Protein 8OSZ (pdb70)

Solvent-accessible surface area: 11913 Å² total

Structure (mmCIF, N/CA/C/O backbone):
data_8OSZ
#
_entry.id   8OSZ
#
_cell.length_a   74.328
_cell.length_b   95.374
_cell.length_c   86.479
_cell.angle_alpha   90.000
_cell.angle_beta   90.000
_cell.angle_gamma   90.000
#
_symmetry.space_group_name_H-M   'C 2 2 21'
#
loop_
_entity.id
_entity.type
_entity.pdbx_description
1 polymer GdmF
2 non-polymer 3-aminophenol
3 non-polymer DI(HYDROXYETHYL)ETHER
4 non-polymer 'ACETATE ION'
5 water water
#
loop_
_atom_site.group_PDB
_atom_site.id
_atom_site.type_symbol
_atom_site.label_atom_id
_atom_site.label_alt_id
_atom_site.label_comp_id
_atom_site.label_asym_id
_atom_site.label_entity_id
_atom_site.label_seq_id
_atom_site.pdbx_PDB_ins_code
_atom_site.Cartn_x
_atom_site.Cartn_y
_atom_site.Cartn_z
_atom_site.occupancy
_atom_site.B_iso_or_equiv
_atom_site.auth_seq_id
_atom_site.auth_comp_id
_atom_site.auth_asym_id
_atom_site.auth_atom_id
_atom_site.pdbx_PDB_model_num
ATOM 1 N N . HIS A 1 6 ? 2.16000 15.68500 38.32500 1.000 44.57000 0 HIS A N 1
ATOM 2 C CA . HIS A 1 6 ? 2.80800 16.52200 39.34300 1.000 53.74000 0 HIS A CA 1
ATOM 3 C C . HIS A 1 6 ? 2.38700 18.00500 39.28400 1.000 55.75000 0 HIS A C 1
ATOM 4 O O . HIS A 1 6 ? 2.63600 18.77300 40.21500 1.000 52.27000 0 HIS A O 1
ATOM 6 N N . MET A 1 7 ? 1.74200 18.40400 38.19000 1.000 44.55000 1 MET A N 1
ATOM 7 C CA . MET A 1 7 ? 1.33800 19.79000 38.01900 1.000 37.11000 1 MET A CA 1
ATOM 8 C C . MET A 1 7 ? -0.09300 20.07000 38.47700 1.000 29.19000 1 MET A C 1
ATOM 9 O O . MET A 1 7 ? -0.45900 21.23000 38.62400 1.000 30.91000 1 MET A O 1
ATOM 23 N N . PHE A 1 8 ? -0.87700 19.04100 38.70700 1.000 30.17000 2 PHE A N 1
ATOM 24 C CA . PHE A 1 8 ? -2.16800 19.22800 39.34600 1.000 26.34000 2 PHE A CA 1
ATOM 25 C C . PHE A 1 8 ? -1.99300 19.96900 40.65800 1.000 23.10000 2 PHE A C 1
ATOM 26 O O . PHE A 1 8 ? -1.23100 19.55600 41.55100 1.000 24.95000 2 PHE A O 1
ATOM 43 N N . ASP A 1 9 ? -2.79900 20.99700 40.84400 1.000 21.46000 3 ASP A N 1
ATOM 44 C CA . ASP A 1 9 ? -2.70100 21.88200 41.97500 1.000 19.22000 3 ASP A CA 1
ATOM 45 C C . ASP A 1 9 ? -4.08700 22.31800 42.38100 1.000 17.56000 3 ASP A C 1
ATOM 46 O O . ASP A 1 9 ? -4.81000 22.91500 41.54800 1.000 19.80000 3 ASP A O 1
ATOM 55 N N . VAL A 1 10 ? -4.47400 21.98300 43.58600 1.000 18.09000 4 VAL A N 1
ATOM 56 C CA . VAL A 1 10 ? -5.78900 22.27400 44.10500 1.000 18.78000 4 VAL A CA 1
ATOM 57 C C . VAL A 1 10 ? -6.06000 23.75000 44.10900 1.000 18.72000 4 VAL A C 1
ATOM 58 O O . VAL A 1 10 ? -7.15200 24.21400 43.73200 1.000 18.07000 4 VAL A O 1
ATOM 71 N N . ALA A 1 11 ? -5.09100 24.53500 44.61200 1.000 18.56000 5 ALA A N 1
ATOM 72 C CA . ALA A 1 11 ? -5.35000 25.94300 44.76700 1.000 17.70000 5 ALA A CA 1
ATOM 73 C C . ALA A 1 11 ? -5.53900 26.60300 43.40800 1.000 16.64000 5 ALA A C 1
ATOM 74 O O . ALA A 1 11 ? -6.40500 27.48300 43.29100 1.000 18.61000 5 ALA A O 1
ATOM 81 N N . LYS A 1 12 ? -4.75200 26.22400 42.43800 1.000 18.17000 6 LYS A N 1
ATOM 82 C CA . LYS A 1 12 ? -4.88400 26.78000 41.11400 1.000 18.72000 6 LYS A CA 1
ATOM 83 C C . LYS A 1 12 ? -6.27400 26.41800 40.52500 1.000 18.08000 6 LYS A C 1
ATOM 84 O O . LYS A 1 12 ? -6.90300 27.23900 39.90400 1.000 18.26000 6 LYS A O 1
ATOM 103 N N . TYR A 1 13 ? -6.72200 25.19000 40.76600 1.000 17.17000 7 TYR A N 1
ATOM 104 C CA . TYR A 1 13 ? -8.03800 24.73500 40.27800 1.000 15.73000 7 TYR A CA 1
ATOM 105 C C . TYR A 1 13 ? -9.14000 25.48900 40.94100 1.000 15.15000 7 TYR A C 1
ATOM 106 O O . TYR A 1 13 ? -10.06500 25.99300 40.27500 1.000 16.00000 7 TYR A O 1
ATOM 124 N N . LEU A 1 14 ? -9.05800 25.64600 42.25500 1.000 15.74000 8 LEU A N 1
ATOM 125 C CA . LEU A 1 14 ? -10.08200 26.37800 42.96500 1.000 15.38000 8 LEU A CA 1
ATOM 126 C C . LEU A 1 14 ? -10.17900 27.82200 42.46300 1.000 16.64000 8 LEU A C 1
ATOM 127 O O . LEU A 1 14 ? -11.27100 28.38500 42.34000 1.000 17.19000 8 LEU A O 1
ATOM 143 N N . ARG A 1 15 ? -9.02000 28.46400 42.23900 1.000 17.62000 9 ARG A N 1
ATOM 144 C CA . ARG A 1 15 ? -9.04800 29.82100 41.69800 1.000 17.97000 9 ARG A CA 1
ATOM 145 C C . ARG A 1 15 ? -9.71700 29.86000 40.30600 1.000 17.39000 9 ARG A C 1
ATOM 146 O O . ARG A 1 15 ? -10.53600 30.75900 40.05000 1.000 20.03000 9 ARG A O 1
ATOM 167 N N A ARG A 1 16 ? -9.42700 28.86900 39.50000 0.560 16.73000 10 ARG A N 1
ATOM 168 N N B ARG A 1 16 ? -9.45900 28.87600 39.46900 0.440 16.73000 10 ARG A N 1
ATOM 169 C CA A ARG A 1 16 ? -10.00200 28.77000 38.17500 0.560 17.68000 10 ARG A CA 1
ATOM 170 C CA B ARG A 1 16 ? -10.08700 28.84200 38.14800 0.440 17.85000 10 ARG A CA 1
ATOM 171 C C A ARG A 1 16 ? -11.53900 28.71300 38.21300 0.560 17.23000 10 ARG A C 1
ATOM 172 C C B ARG A 1 16 ? -11.59100 28.74900 38.21200 0.440 17.42000 10 ARG A C 1
ATOM 173 O O A ARG A 1 16 ? -12.17400 29.27100 37.35300 0.560 16.79000 10 ARG A O 1
ATOM 174 O O B ARG A 1 16 ? -12.25300 29.47100 37.49800 0.440 17.41000 10 ARG A O 1
ATOM 215 N N . ILE A 1 17 ? -12.12500 28.10200 39.24300 1.000 15.58000 11 ILE A N 1
ATOM 216 C CA . ILE A 1 17 ? -13.56300 27.94500 39.35800 1.000 15.53000 11 ILE A CA 1
ATOM 217 C C . ILE A 1 17 ? -14.17100 28.94300 40.28200 1.000 15.41000 11 ILE A C 1
ATOM 218 O O . ILE A 1 17 ? -15.35900 28.92700 40.54400 1.000 17.65000 11 ILE A O 1
ATOM 234 N N . GLY A 1 18 ? -13.37600 29.87000 40.82600 1.000 17.77000 12 GLY A N 1
ATOM 235 C CA . GLY A 1 18 ? -13.97900 30.89500 41.62500 1.000 19.45000 12 GLY A CA 1
ATOM 236 C C . GLY A 1 18 ? -14.33100 30.52200 43.04500 1.000 19.19000 12 GLY A C 1
ATOM 237 O O . GLY A 1 18 ? -15.29200 31.02600 43.57900 1.000 21.47000 12 GLY A O 1
ATOM 241 N N . VAL A 1 19 ? -13.57700 29.60600 43.65100 1.000 19.59000 13 VAL A N 1
ATOM 242 C CA . VAL A 1 19 ? -13.83600 29.12700 45.00300 1.000 22.47000 13 VAL A CA 1
ATOM 243 C C . VAL A 1 19 ? -12.71700 29.56200 45.91700 1.000 25.16000 13 VAL A C 1
ATOM 244 O O . VAL A 1 19 ? -11.55500 29.43600 45.57000 1.000 24.54000 13 VAL A O 1
ATOM 257 N N . GLU A 1 20 ? -13.10500 30.12100 47.06300 1.000 23.78000 14 GLU A N 1
ATOM 258 C CA . GLU A 1 20 ? -12.17800 30.69900 48.04600 1.000 24.67000 14 GLU A CA 1
ATOM 259 C C . GLU A 1 20 ? -11.59900 29.67800 49.03500 1.000 20.04000 14 GLU A C 1
ATOM 260 O O . GLU A 1 20 ? -12.34000 28.86100 49.55400 1.000 23.06000 14 GLU A O 1
ATOM 272 N N . GLY A 1 21 ? -10.28000 29.71300 49.20900 1.000 23.29000 15 GLY A N 1
ATOM 273 C CA . GLY A 1 21 ? -9.73900 28.93300 50.36500 1.000 19.48000 15 GLY A CA 1
ATOM 274 C C . GLY A 1 21 ? -9.74700 27.44000 50.07300 1.000 19.22000 15 GLY A C 1
ATOM 275 O O . GLY A 1 21 ? -9.75100 27.01000 48.92800 1.000 19.71000 15 GLY A O 1
ATOM 279 N N . THR A 1 22 ? -9.78100 26.63500 51.12100 1.000 18.66000 16 THR A N 1
ATOM 280 C CA . THR A 1 22 ? -9.82300 25.17700 51.00700 1.000 17.60000 16 THR A CA 1
ATOM 281 C C . THR A 1 22 ? -11.05700 24.77600 51.81700 1.000 16.08000 16 THR A C 1
ATOM 282 O O . THR A 1 22 ? -10.96800 24.35200 52.99600 1.000 16.83000 16 THR A O 1
ATOM 293 N N . PRO A 1 23 ? -12.24300 24.85600 51.22900 1.000 15.29000 17 PRO A N 1
ATOM 294 C CA . PRO A 1 23 ? -13.47300 24.71200 51.99400 1.000 15.28000 17 PRO A CA 1
ATOM 295 C C . PRO A 1 23 ? -13.61400 23.30900 52.56700 1.000 14.07000 17 PRO A C 1
ATOM 296 O O . PRO A 1 23 ? -12.96900 22.36800 52.07700 1.000 14.63000 17 PRO A O 1
ATOM 307 N N . PRO A 1 24 ? -14.36500 23.14700 53.64200 1.000 14.59000 18 PRO A N 1
ATOM 308 C CA . PRO A 1 24 ? -14.36000 21.91600 54.41100 1.000 14.02000 18 PRO A CA 1
ATOM 309 C C . PRO A 1 24 ? -15.08300 20.78400 53.69100 1.000 14.57000 18 PRO A C 1
ATOM 310 O O . PRO A 1 24 ? -15.89100 21.04700 52.75800 1.000 14.52000 18 PRO A O 1
ATOM 321 N N . PRO A 1 25 ? -14.78300 19.53800 54.00100 1.000 14.15000 19 PRO A N 1
ATOM 322 C CA . PRO A 1 25 ? -15.26700 18.37300 53.19400 1.000 13.81000 19 PRO A CA 1
ATOM 323 C C . PRO A 1 25 ? -16.68800 17.99700 53.56700 1.000 14.49000 19 PRO A C 1
ATOM 324 O O . PRO A 1 25 ? -16.93200 16.91200 54.12900 1.000 16.38000 19 PRO A O 1
ATOM 335 N N . THR A 1 26 ? -17.63600 18.85800 53.25100 1.000 13.64000 20 THR A N 1
ATOM 336 C CA . THR A 1 26 ? -19.03100 18.74100 53.63000 1.000 14.49000 20 THR A CA 1
ATOM 337 C C . THR A 1 26 ? -19.91900 18.73900 52.37700 1.000 13.39000 20 THR A C 1
ATOM 338 O O . THR A 1 26 ? -19.46500 19.03700 51.25800 1.000 13.47000 20 THR A O 1
ATOM 349 N N . LEU A 1 27 ? -21.20000 18.44700 52.58000 1.000 13.77000 21 LEU A N 1
ATOM 350 C CA . LEU A 1 27 ? -22.15600 18.47000 51.49800 1.000 14.29000 21 LEU A CA 1
ATOM 351 C C . LEU A 1 27 ? -22.34800 19.88800 50.97000 1.000 14.58000 21 LEU A C 1
ATOM 352 O O . LEU A 1 27 ? -22.42900 20.09300 49.75100 1.000 14.95000 21 LEU A O 1
ATOM 368 N N . ASP A 1 28 ? -22.38600 20.88800 51.84200 1.000 15.75000 22 ASP A N 1
ATOM 369 C CA A ASP A 1 28 ? -22.51200 22.25700 51.37100 0.550 16.42000 22 ASP A CA 1
ATOM 370 C CA B ASP A 1 28 ? -22.46300 22.29400 51.43400 0.450 16.34000 22 ASP A CA 1
ATOM 371 C C . ASP A 1 28 ? -21.33600 22.64800 50.47600 1.000 14.77000 22 ASP A C 1
ATOM 372 O O . ASP A 1 28 ? -21.55000 23.27100 49.42400 1.000 15.40000 22 ASP A O 1
ATOM 389 N N . THR A 1 29 ? -20.12700 22.26800 50.83000 1.000 13.62000 23 THR A N 1
ATOM 390 C CA . THR A 1 29 ? -18.99400 22.54000 49.97300 1.000 14.09000 23 THR A CA 1
ATOM 391 C C . THR A 1 29 ? -19.16500 21.80900 48.62700 1.000 12.73000 23 THR A C 1
ATOM 392 O O . THR A 1 29 ? -18.89700 22.38500 47.58400 1.000 13.43000 23 THR A O 1
ATOM 403 N N . LEU A 1 30 ? -19.53300 20.53000 48.67200 1.000 12.03000 24 LEU A N 1
ATOM 404 C CA . LEU A 1 30 ? -19.64500 19.73900 47.45200 1.000 12.80000 24 LEU A CA 1
ATOM 405 C C . LEU A 1 30 ? -20.63800 20.38900 46.48800 1.000 12.89000 24 LEU A C 1
ATOM 406 O O . LEU A 1 30 ? -20.37800 20.50600 45.28000 1.000 13.37000 24 LEU A O 1
ATOM 422 N N . ARG A 1 31 ? -21.76400 20.85600 47.01500 1.000 13.28000 25 ARG A N 1
ATOM 423 C CA . ARG A 1 31 ? -22.75600 21.51700 46.18400 1.000 14.10000 25 ARG A CA 1
ATOM 424 C C . ARG A 1 31 ? -22.19400 22.75700 45.52900 1.000 14.20000 25 ARG A C 1
ATOM 425 O O . ARG A 1 31 ? -22.40400 23.01000 44.33400 1.000 14.45000 25 ARG A O 1
ATOM 446 N N . HIS A 1 32 ? -21.43900 23.56100 46.29600 1.000 13.67000 26 HIS A N 1
ATOM 447 C CA . HIS A 1 32 ? -20.85000 24.78200 45.78300 1.000 13.25000 26 HIS A CA 1
ATOM 448 C C . HIS A 1 32 ? -19.81300 24.50000 44.73800 1.000 14.40000 26 HIS A C 1
ATOM 449 O O . HIS A 1 32 ? -19.77300 25.15800 43.67100 1.000 14.59000 26 HIS A O 1
ATOM 463 N N . LEU A 1 33 ? -18.91900 23.54900 45.00400 1.000 13.06000 27 LEU A N 1
ATOM 464 C CA . LEU A 1 33 ? -17.88600 23.21200 44.04400 1.000 13.92000 27 LEU A CA 1
ATOM 465 C C . LEU A 1 33 ? -18.49600 22.74300 42.71000 1.000 12.53000 27 LEU A C 1
ATOM 466 O O . LEU A 1 33 ? -18.03300 23.11800 41.62200 1.000 13.34000 27 LEU A O 1
ATOM 482 N N . HIS A 1 34 ? -19.55500 21.94900 42.79700 1.000 12.13000 28 HIS A N 1
ATOM 483 C CA . HIS A 1 34 ? -20.19800 21.36000 41.62300 1.000 12.75000 28 HIS A CA 1
ATOM 484 C C . HIS A 1 34 ? -20.76700 22.47500 40.74400 1.000 11.83000 28 HIS A C 1
ATOM 485 O O . HIS A 1 34 ? -20.54700 22.49900 39.54000 1.000 12.65000 28 HIS A O 1
ATOM 499 N N . LYS A 1 35 ? -21.54800 23.35100 41.36200 1.000 12.61000 29 LYS A N 1
ATOM 500 C CA A LYS A 1 35 ? -22.15900 24.44300 40.58800 0.660 14.33000 29 LYS A CA 1
ATOM 501 C CA B LYS A 1 35 ? -22.16500 24.44500 40.60000 0.340 14.33000 29 LYS A CA 1
ATOM 502 C C . LYS A 1 35 ? -21.12200 25.39200 40.04200 1.000 13.59000 29 LYS A C 1
ATOM 503 O O . LYS A 1 35 ? -21.20400 25.79900 38.88200 1.000 14.17000 29 LYS A O 1
ATOM 540 N N . ARG A 1 36 ? -20.13700 25.78400 40.85000 1.000 13.11000 30 ARG A N 1
ATOM 541 C CA . ARG A 1 36 ? -19.11000 26.68300 40.38100 1.000 13.70000 30 ARG A CA 1
ATOM 542 C C . ARG A 1 36 ? -18.34200 26.08800 39.21500 1.000 13.19000 30 ARG A C 1
ATOM 543 O O . ARG A 1 36 ? -18.02100 26.79700 38.24700 1.000 13.97000 30 ARG A O 1
ATOM 564 N N . HIS A 1 37 ? -18.02700 24.80100 39.28100 1.000 13.08000 31 HIS A N 1
ATOM 565 C CA . HIS A 1 37 ? -17.30400 24.15500 38.20400 1.000 13.42000 31 HIS A CA 1
ATOM 566 C C . HIS A 1 37 ? -18.10300 24.23900 36.89800 1.000 12.64000 31 HIS A C 1
ATOM 567 O O . HIS A 1 37 ? -17.56700 24.61000 35.84900 1.000 13.77000 31 HIS A O 1
ATOM 581 N N . LEU A 1 38 ? -19.38900 23.93700 36.96700 1.000 12.21000 32 LEU A N 1
ATOM 582 C CA . LEU A 1 38 ? -20.23400 23.96100 35.76200 1.000 12.58000 32 LEU A CA 1
ATOM 583 C C . LEU A 1 38 ? -20.39700 25.37200 35.23400 1.000 13.09000 32 LEU A C 1
ATOM 584 O O . LEU A 1 38 ? -20.60200 25.52200 34.00300 1.000 13.86000 32 LEU A O 1
ATOM 600 N N . MET A 1 39 ? -20.37200 26.38800 36.06700 1.000 13.42000 33 MET A N 1
ATOM 601 C CA . MET A 1 39 ? -20.48100 27.77700 35.62600 1.000 14.10000 33 MET A CA 1
ATOM 602 C C . MET A 1 39 ? -19.18400 28.24700 35.02200 1.000 14.14000 33 MET A C 1
ATOM 603 O O . MET A 1 39 ? -19.18700 29.00300 34.02900 1.000 15.81000 33 MET A O 1
ATOM 617 N N . ALA A 1 40 ? -18.02400 27.81800 35.51600 1.000 13.55000 34 ALA A N 1
ATOM 618 C CA . ALA A 1 40 ? -16.72600 28.36000 35.13100 1.000 14.32000 34 ALA A CA 1
ATOM 619 C C . ALA A 1 40 ? -16.02900 27.57400 34.06300 1.000 15.54000 34 ALA A C 1
ATOM 620 O O . ALA A 1 40 ? -15.20700 28.17600 33.32900 1.000 17.30000 34 ALA A O 1
ATOM 627 N N . VAL A 1 41 ? -16.27500 26.28300 33.91300 1.000 13.96000 35 VAL A N 1
ATOM 628 C CA . VAL A 1 41 ? -15.54400 25.39400 33.02400 1.000 15.08000 35 VAL A CA 1
ATOM 629 C C . VAL A 1 41 ? -16.56100 24.83100 32.03400 1.000 14.06000 35 VAL A C 1
ATOM 630 O O . VAL A 1 41 ? -17.29800 23.90400 32.34700 1.000 14.10000 35 VAL A O 1
ATOM 643 N N . PRO A 1 42 ? -16.58200 25.33300 30.79000 1.000 14.38000 36 PRO A N 1
ATOM 644 C CA . PRO A 1 42 ? -17.58200 24.88600 29.81400 1.000 13.71000 36 PRO A CA 1
ATOM 645 C C . PRO A 1 42 ? -17.29200 23.50600 29.35000 1.000 12.70000 36 PRO A C 1
ATOM 646 O O . PRO A 1 42 ? -16.14700 23.08700 29.24800 1.000 15.06000 36 PRO A O 1
ATOM 657 N N . TYR A 1 43 ? -18.33300 22.81200 28.90700 1.000 13.69000 37 TYR A N 1
ATOM 658 C CA . TYR A 1 43 ? -18.17300 21.60000 28.15900 1.000 13.47000 37 TYR A CA 1
ATOM 659 C C . TYR A 1 43 ? -17.81300 22.08900 26.73000 1.000 15.29000 37 TYR A C 1
ATOM 660 O O . TYR A 1 43 ? -18.35700 23.08200 26.29200 1.000 14.46000 37 TYR A O 1
ATOM 678 N N . ASP A 1 44 ? -16.81000 21.51000 26.08600 1.000 13.81000 38 ASP A N 1
ATOM 679 C CA . ASP A 1 44 ? -16.46000 21.85300 24.71000 1.000 14.19000 38 ASP A CA 1
ATOM 680 C C . ASP A 1 44 ? -15.77300 20.66400 24.10300 1.000 16.54000 38 ASP A C 1
ATOM 681 O O . ASP A 1 44 ? -14.70200 20.25200 24.55600 1.000 16.93000 38 ASP A O 1
ATOM 690 N N . ASN A 1 45 ? -16.33800 20.09600 23.04000 1.000 16.58000 39 ASN A N 1
ATOM 691 C CA . ASN A 1 45 ? -15.66300 19.00800 22.34200 1.000 17.14000 39 ASN A CA 1
ATOM 692 C C . ASN A 1 45 ? -14.87900 19.43100 21.09800 1.000 17.69000 39 ASN A C 1
ATOM 693 O O . ASN A 1 45 ? -14.32100 18.54200 20.41400 1.000 20.46000 39 ASN A O 1
ATOM 704 N N . SER A 1 46 ? -14.67500 20.70800 20.92800 1.000 17.89000 40 SER A N 1
ATOM 705 C CA A SER A 1 46 ? -14.12100 21.26200 19.67500 0.580 19.83000 40 SER A CA 1
ATOM 706 C CA B SER A 1 46 ? -14.21500 21.11100 19.60000 0.420 19.67000 40 SER A CA 1
ATOM 707 C C . SER A 1 46 ? -12.77800 20.65800 19.32500 1.000 24.40000 40 SER A C 1
ATOM 708 O O . SER A 1 46 ? -12.46000 20.40500 18.15000 1.000 25.90000 40 SER A O 1
ATOM 723 N N . THR A 1 47 ? -11.90200 20.53300 20.31900 1.000 22.51000 41 THR A N 1
ATOM 724 C CA . THR A 1 47 ? -10.53100 20.03400 20.12100 1.000 24.91000 41 THR A CA 1
ATOM 725 C C . THR A 1 47 ? -10.27500 18.72000 20.84400 1.000 29.63000 41 THR A C 1
ATOM 726 O O . THR A 1 47 ? -9.11700 18.29600 20.97500 1.000 27.22000 41 THR A O 1
ATOM 737 N N . ALA A 1 48 ? -11.32100 18.06300 21.32200 1.000 22.77000 42 ALA A N 1
ATOM 738 C CA . ALA A 1 48 ? -11.17100 16.77700 21.98100 1.000 25.99000 42 ALA A CA 1
ATOM 739 C C . ALA A 1 48 ? -10.36900 15.78600 21.15600 1.000 25.70000 42 ALA A C 1
ATOM 740 O O . ALA A 1 48 ? -9.50600 15.11400 21.74400 1.000 25.63000 42 ALA A O 1
ATOM 747 N N . PRO A 1 49 ? -10.57100 15.65400 19.83100 1.000 26.83000 43 PRO A N 1
ATOM 748 C CA . PRO A 1 49 ? -9.81000 14.64400 19.06100 1.000 27.06000 43 PRO A CA 1
ATOM 749 C C . PRO A 1 49 ? -8.32700 14.88400 19.10400 1.000 29.08000 43 PRO A C 1
ATOM 750 O O . PRO A 1 49 ? -7.53200 13.92800 19.07100 1.000 35.37000 43 PRO A O 1
ATOM 761 N N . ASP A 1 50 ? -7.92800 16.14300 19.23100 1.000 29.61000 44 ASP A N 1
ATOM 762 C CA . ASP A 1 50 ? -6.51000 16.45900 19.20200 1.000 41.32000 44 ASP A CA 1
ATOM 763 C C . ASP A 1 50 ? -5.79400 15.92600 20.42000 1.000 39.06000 44 ASP A C 1
ATOM 764 O O . ASP A 1 50 ? -4.58300 15.71500 20.36800 1.000 43.41000 44 ASP A O 1
ATOM 773 N N . ARG A 1 51 ? -6.51100 15.66400 21.50500 1.000 34.12000 45 ARG A N 1
ATOM 774 C CA . ARG A 1 51 ? -5.89200 15.20000 22.72500 1.000 33.03000 45 ARG A CA 1
ATOM 775 C C . ARG A 1 51 ? -6.00000 13.69700 22.89400 1.000 37.62000 45 ARG A C 1
ATOM 776 O O . ARG A 1 51 ? -5.54800 13.17700 23.90700 1.000 36.99000 45 ARG A O 1
ATOM 797 N N . LEU A 1 52 ? -6.59900 12.98700 21.94600 1.000 34.69000 46 LEU A N 1
ATOM 798 C CA . LEU A 1 52 ? -6.78100 11.55800 22.10200 1.000 41.29000 46 LEU A CA 1
ATOM 799 C C . LEU A 1 52 ? -5.44300 10.83400 21.95000 1.000 46.51000 46 LEU A C 1
ATOM 800 O O . LEU A 1 52 ? -4.57500 11.26600 21.18400 1.000 51.70000 46 LEU A O 1
ATOM 816 N N . PRO A 1 53 ? -5.26100 9.71800 22.65600 1.000 42.13000 47 PRO A N 1
ATOM 817 C CA . PRO A 1 53 ? -4.04300 8.91800 22.49100 1.000 47.04000 47 PRO A CA 1
ATOM 818 C C . PRO A 1 53 ? -4.23600 7.78500 21.49300 1.000 50.42000 47 PRO A C 1
ATOM 819 O O . PRO A 1 53 ? -5.26100 7.09700 21.47900 1.000 42.83000 47 PRO A O 1
ATOM 830 N N . ALA A 1 54 ? -3.20700 7.57300 20.66500 1.000 59.32000 48 ALA A N 1
ATOM 831 C CA . ALA A 1 54 ? -3.20100 6.40900 19.78400 1.000 58.22000 48 ALA A CA 1
ATOM 832 C C . ALA A 1 54 ? -3.50500 5.13500 20.56100 1.000 54.67000 48 ALA A C 1
ATOM 833 O O . ALA A 1 54 ? -4.13400 4.21100 20.03600 1.000 56.89000 48 ALA A O 1
ATOM 840 N N . SER A 1 55 ? -3.08300 5.08600 21.82100 1.000 48.11000 49 SER A N 1
ATOM 841 C CA . SER A 1 55 ? -3.29700 3.92100 22.66600 1.000 47.75000 49 SER A CA 1
ATOM 842 C C . SER A 1 55 ? -4.77100 3.59100 22.88300 1.000 49.11000 49 SER A C 1
ATOM 843 O O . SER A 1 55 ? -5.10900 2.43800 23.17100 1.000 52.58000 49 SER A O 1
ATOM 851 N N . ARG A 1 56 ? -5.65700 4.57600 22.81700 1.000 48.38000 50 ARG A N 1
ATOM 852 C CA . ARG A 1 56 ? -7.05300 4.41500 23.21500 1.000 48.99000 50 ARG A CA 1
ATOM 853 C C . ARG A 1 56 ? -7.22400 4.13700 24.71400 1.000 50.77000 50 ARG A C 1
ATOM 854 O O . ARG A 1 56 ? -8.35200 3.88000 25.15200 1.000 47.20000 50 ARG A O 1
ATOM 858 N N . HIS A 1 57 ? -6.15300 4.14600 25.50900 1.000 39.49000 51 HIS A N 1
ATOM 859 C CA . HIS A 1 57 ? -6.27200 4.02800 26.96200 1.000 44.71000 51 HIS A CA 1
ATOM 860 C C . HIS A 1 57 ? -6.14100 5.40400 27.59500 1.000 34.18000 51 HIS A C 1
ATOM 861 O O . HIS A 1 57 ? -5.19500 6.14300 27.30100 1.000 32.43000 51 HIS A O 1
ATOM 875 N N . LEU A 1 58 ? -7.12000 5.76600 28.43700 1.000 29.80000 52 LEU A N 1
ATOM 876 C CA . LEU A 1 58 ? -7.12600 7.11000 29.01700 1.000 34.06000 52 LEU A CA 1
ATOM 877 C C . LEU A 1 58 ? -5.86300 7.39400 29.82600 1.000 28.60000 52 LEU A C 1
ATOM 878 O O . LEU A 1 58 ? -5.37200 8.53600 29.86300 1.000 29.57000 52 LEU A O 1
ATOM 894 N N . THR A 1 59 ? -5.33100 6.36900 30.50500 1.000 34.34000 53 THR A N 1
ATOM 895 C CA . THR A 1 59 ? -4.11600 6.55400 31.29700 1.000 38.92000 53 THR A CA 1
ATOM 896 C C . THR A 1 59 ? -2.94000 7.05500 30.47000 1.000 41.13000 53 THR A C 1
ATOM 897 O O . THR A 1 59 ? -2.02700 7.66600 31.03100 1.000 36.39000 53 THR A O 1
ATOM 908 N N . ASN A 1 60 ? -2.93700 6.85300 29.15200 1.000 34.15000 54 ASN A N 1
ATOM 909 C CA . ASN A 1 60 ? -1.82700 7.38900 28.37500 1.000 38.93000 54 ASN A CA 1
ATOM 910 C C . ASN A 1 60 ? -2.01700 8.84500 27.99700 1.000 38.84000 54 ASN A C 1
ATOM 911 O O . ASN A 1 60 ? -1.19800 9.39400 27.25500 1.000 38.07000 54 ASN A O 1
ATOM 921 N N . VAL A 1 61 ? -2.98900 9.50300 28.64300 1.000 29.46000 55 VAL A N 1
ATOM 922 C CA . VAL A 1 61 ? -3.24500 10.93400 28.51500 1.000 29.07000 55 VAL A CA 1
ATOM 923 C C . VAL A 1 61 ? -2.84200 11.45900 29.90600 1.000 27.09000 55 VAL A C 1
ATOM 924 O O . VAL A 1 61 ? -3.58500 11.23700 30.86600 1.000 25.96000 55 VAL A O 1
ATOM 937 N N . PRO A 1 62 ? -1.64500 12.02500 30.01900 1.000 29.35000 56 PRO A N 1
ATOM 938 C CA . PRO A 1 62 ? -1.20500 12.50600 31.32300 1.000 29.09000 56 PRO A CA 1
ATOM 939 C C . PRO A 1 62 ? -2.22200 13.47300 31.92900 1.000 29.55000 56 PRO A C 1
ATOM 940 O O . PRO A 1 62 ? -2.68100 14.35500 31.25600 1.000 27.44000 56 PRO A O 1
ATOM 951 N N . LEU A 1 63 ? -2.54700 13.28400 33.18400 1.000 25.99000 57 LEU A N 1
ATOM 952 C CA . LEU A 1 63 ? -3.50500 14.19200 33.81100 1.000 24.58000 57 LEU A CA 1
ATOM 953 C C . LEU A 1 63 ? -3.01900 15.62100 33.74200 1.000 23.46000 57 LEU A C 1
ATOM 954 O O . LEU A 1 63 ? -3.80800 16.55200 33.62800 1.000 23.93000 57 LEU A O 1
ATOM 970 N N . ASP A 1 64 ? -1.70400 15.83600 33.75500 1.000 25.52000 58 ASP A N 1
ATOM 971 C CA . ASP A 1 64 ? -1.18800 17.19000 33.65300 1.000 26.55000 58 ASP A CA 1
ATOM 972 C C . ASP A 1 64 ? -1.47600 17.85200 32.30900 1.000 25.95000 58 ASP A C 1
ATOM 973 O O . ASP A 1 64 ? -1.59700 19.08300 32.23100 1.000 25.56000 58 ASP A O 1
ATOM 982 N N . LEU A 1 65 ? -1.58200 17.06600 31.24700 1.000 26.82000 59 LEU A N 1
ATOM 983 C CA . LEU A 1 65 ? -1.95400 17.63100 29.95600 1.000 26.99000 59 LEU A CA 1
ATOM 984 C C . LEU A 1 65 ? -3.35400 18.20100 30.00800 1.000 23.70000 59 LEU A C 1
ATOM 985 O O . LEU A 1 65 ? -3.59600 19.32400 29.55100 1.000 24.57000 59 LEU A O 1
ATOM 1001 N N . VAL A 1 66 ? -4.28400 17.42300 30.58900 1.000 22.97000 60 VAL A N 1
ATOM 1002 C CA A VAL A 1 66 ? -5.68100 17.84800 30.70700 0.710 22.76000 60 VAL A CA 1
ATOM 1003 C CA B VAL A 1 66 ? -5.65800 17.91000 30.63700 0.290 22.65000 60 VAL A CA 1
ATOM 1004 C C . VAL A 1 66 ? -5.80000 19.02400 31.66000 1.000 17.65000 60 VAL A C 1
ATOM 1005 O O . VAL A 1 66 ? -6.52000 19.99700 31.42000 1.000 18.81000 60 VAL A O 1
ATOM 1030 N N . PHE A 1 67 ? -5.06900 18.94300 32.77500 1.000 20.38000 61 PHE A N 1
ATOM 1031 C CA . PHE A 1 67 ? -5.04300 20.06000 33.71600 1.000 20.54000 61 PHE A CA 1
ATOM 1032 C C . PHE A 1 67 ? -4.56400 21.34600 33.06100 1.000 19.01000 61 PHE A C 1
ATOM 1033 O O . PHE A 1 67 ? -5.05700 22.43800 33.31700 1.000 19.72000 61 PHE A O 1
ATOM 1050 N N . GLY A 1 68 ? -3.49500 21.23100 32.26900 1.000 22.64000 62 GLY A N 1
ATOM 1051 C CA . GLY A 1 68 ? -2.99000 22.42300 31.61300 1.000 24.09000 62 GLY A CA 1
ATOM 1052 C C . GLY A 1 68 ? -3.96700 23.02300 30.61500 1.000 19.65000 62 GLY A C 1
ATOM 1053 O O . GLY A 1 68 ? -4.17900 24.22700 30.60000 1.000 22.46000 62 GLY A O 1
ATOM 1057 N N . HIS A 1 69 ? -4.64100 22.17200 29.83700 1.000 21.32000 63 HIS A N 1
ATOM 1058 C CA . HIS A 1 69 ? -5.63400 22.65900 28.87800 1.000 23.18000 63 HIS A CA 1
ATOM 1059 C C . HIS A 1 69 ? -6.80200 23.34800 29.57600 1.000 20.56000 63 HIS A C 1
ATOM 1060 O O . HIS A 1 69 ? -7.25000 24.43100 29.18600 1.000 21.26000 63 HIS A O 1
ATOM 1074 N N . VAL A 1 70 ? -7.33700 22.71300 30.62300 1.000 19.42000 64 VAL A N 1
ATOM 1075 C CA . VAL A 1 70 ? -8.59300 23.17000 31.23900 1.000 18.58000 64 VAL A CA 1
ATOM 1076 C C . VAL A 1 70 ? -8.34200 24.24100 32.28400 1.000 17.25000 64 VAL A C 1
ATOM 1077 O O . VAL A 1 70 ? -8.96000 25.29600 32.33800 1.000 20.27000 64 VAL A O 1
ATOM 1090 N N . VAL A 1 71 ? -7.43900 23.94000 33.23800 1.000 19.04000 65 VAL A N 1
ATOM 1091 C CA . VAL A 1 71 ? -7.19400 24.83100 34.36600 1.000 20.04000 65 VAL A CA 1
ATOM 1092 C C . VAL A 1 71 ? -6.21800 25.94400 33.98800 1.000 21.05000 65 VAL A C 1
ATOM 1093 O O . VAL A 1 71 ? -6.55200 27.12300 34.11500 1.000 25.96000 65 VAL A O 1
ATOM 1106 N N . THR A 1 72 ? -5.00800 25.57800 33.56100 1.000 23.40000 66 THR A N 1
ATOM 1107 C CA . THR A 1 72 ? -3.99000 26.61600 33.33000 1.000 26.16000 66 THR A CA 1
ATOM 1108 C C . THR A 1 72 ? -4.38700 27.52800 32.17400 1.000 27.43000 66 THR A C 1
ATOM 1109 O O . THR A 1 72 ? -4.35400 28.75700 32.30000 1.000 29.65000 66 THR A O 1
ATOM 1120 N N . GLU A 1 73 ? -4.84200 26.93800 31.07700 1.000 24.69000 67 GLU A N 1
ATOM 1121 C CA . GLU A 1 73 ? -5.13800 27.68700 29.85600 1.000 26.25000 67 GLU A CA 1
ATOM 1122 C C . GLU A 1 73 ? -6.59000 28.14600 29.75700 1.000 28.95000 67 GLU A C 1
ATOM 1123 O O . GLU A 1 73 ? -6.92300 28.98000 28.90200 1.000 27.92000 67 GLU A O 1
ATOM 1135 N N . GLY A 1 74 ? -7.48600 27.64100 30.59500 1.000 23.80000 68 GLY A N 1
ATOM 1136 C CA . GLY A 1 74 ? -8.81400 28.21300 30.62700 1.000 26.48000 68 GLY A CA 1
ATOM 1137 C C . GLY A 1 74 ? -9.78800 27.66600 29.62500 1.000 20.65000 68 GLY A C 1
ATOM 1138 O O . GLY A 1 74 ? -10.82000 28.29300 29.39000 1.000 25.99000 68 GLY A O 1
ATOM 1142 N N . HIS A 1 75 ? -9.52100 26.52700 29.07300 1.000 20.20000 69 HIS A N 1
ATOM 1143 C CA . HIS A 1 75 ? -10.42600 26.00700 28.07500 1.000 22.06000 69 HIS A CA 1
ATOM 1144 C C . HIS A 1 75 ? -11.42600 25.02700 28.68700 1.000 19.97000 69 HIS A C 1
ATOM 1145 O O . HIS A 1 75 ? -11.31100 24.61000 29.84800 1.000 21.62000 69 HIS A O 1
ATOM 1159 N N . GLY A 1 76 ? -12.38100 24.61700 27.87800 1.000 21.62000 70 GLY A N 1
ATOM 1160 C CA . GLY A 1 76 ? -13.30100 23.55900 28.27200 1.000 20.79000 70 GLY A CA 1
ATOM 1161 C C . GLY A 1 76 ? -12.82800 22.18000 27.83600 1.000 18.88000 70 GLY A C 1
ATOM 1162 O O . GLY A 1 76 ? -11.71600 22.00100 27.33800 1.000 21.31000 70 GLY A O 1
ATOM 1166 N N . GLY A 1 77 ? -13.66800 21.18100 28.02000 1.000 15.66000 71 GLY A N 1
ATOM 1167 C CA . GLY A 1 77 ? -13.31900 19.82400 27.70100 1.000 16.48000 71 GLY A CA 1
ATOM 1168 C C . GLY A 1 77 ? -14.53000 18.93200 27.69600 1.000 14.25000 71 GLY A C 1
ATOM 1169 O O . GLY A 1 77 ? -15.67300 19.42200 27.82700 1.000 14.84000 71 GLY A O 1
ATOM 1173 N N . VAL A 1 78 ? -14.29500 17.64400 27.59000 1.000 14.94000 72 VAL A N 1
ATOM 1174 C CA . VAL A 1 78 ? -15.34800 16.64300 27.51600 1.000 15.02000 72 VAL A CA 1
ATOM 1175 C C . VAL A 1 78 ? -15.50200 15.80700 28.77000 1.000 14.10000 72 VAL A C 1
ATOM 1176 O O . VAL A 1 78 ? -14.76700 16.05200 29.77100 1.000 15.79000 72 VAL A O 1
ATOM 1200 N N . TYR A 1 80 ? -14.67400 12.87400 29.95700 1.000 15.80000 74 TYR A N 1
ATOM 1201 C CA . TYR A 1 80 ? -13.53400 12.13000 30.54300 1.000 16.41000 74 TYR A CA 1
ATOM 1202 C C . TYR A 1 80 ? -12.35500 13.05400 30.87700 1.000 18.66000 74 TYR A C 1
ATOM 1203 O O . TYR A 1 80 ? -11.32300 12.60300 31.37500 1.000 26.10000 74 TYR A O 1
ATOM 1221 N N . GLU A 1 81 ? -12.49700 14.32600 30.55300 1.000 15.16000 75 GLU A N 1
ATOM 1222 C CA . GLU A 1 81 ? -11.55200 15.35700 30.91600 1.000 16.26000 75 GLU A CA 1
ATOM 1223 C C . GLU A 1 81 ? -12.04700 16.11900 32.14300 1.000 15.59000 75 GLU A C 1
ATOM 1224 O O . GLU A 1 81 ? -11.38500 16.11900 33.21000 1.000 15.95000 75 GLU A O 1
ATOM 1236 N N . LEU A 1 82 ? -13.25800 16.64300 32.09300 1.000 14.87000 76 LEU A N 1
ATOM 1237 C CA . LEU A 1 82 ? -13.78900 17.46200 33.18300 1.000 14.36000 76 LEU A CA 1
ATOM 1238 C C . LEU A 1 82 ? -14.07900 16.62300 34.41000 1.000 13.61000 76 LEU A C 1
ATOM 1239 O O . LEU A 1 82 ? -13.71600 17.00600 35.5320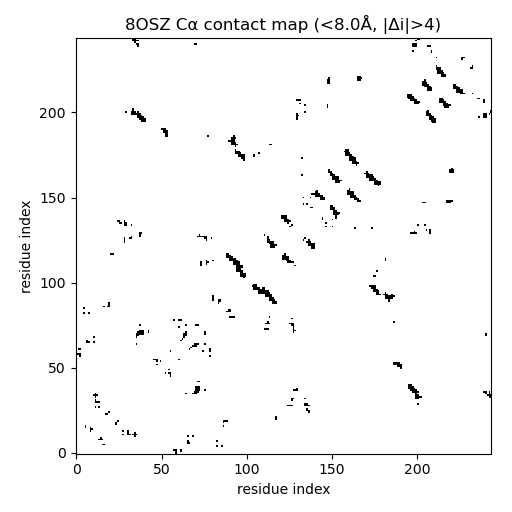0 1.000 14.30000 76 LEU A O 1
ATOM 1255 N N . ASN A 1 83 ? -14.74600 15.48700 34.26800 1.000 13.25000 77 ASN A N 1
ATOM 1256 C CA . ASN A 1 83 ? -15.02800 14.65000 35.43400 1.000 13.64000 77 ASN A CA 1
ATOM 1257 C C . ASN A 1 83 ? -13.76300 13.95100 35.94600 1.000 13.00000 77 ASN A C 1
ATOM 1258 O O . ASN A 1 83 ? -13.67500 13.67000 37.15100 1.000 14.22000 77 ASN A O 1
ATOM 1269 N N . ARG A 1 84 ? -12.77500 13.70700 35.10100 1.000 14.86000 78 ARG A N 1
ATOM 1270 C CA . ARG A 1 84 ? -11.53800 13.09300 35.54100 1.000 15.37000 78 ARG A CA 1
ATOM 1271 C C . ARG A 1 84 ? -10.80400 14.07700 36.44700 1.000 15.24000 78 ARG A C 1
ATOM 1272 O O . ARG A 1 84 ? -10.29400 13.70600 37.52500 1.000 15.15000 78 ARG A O 1
ATOM 1293 N N . LEU A 1 85 ? -10.67600 15.32600 36.00900 1.000 14.31000 79 LEU A N 1
ATOM 1294 C CA . LEU A 1 85 ? -10.08700 16.38800 36.83100 1.000 14.92000 79 LEU A CA 1
ATOM 1295 C C . LEU A 1 85 ? -10.90100 16.59000 38.09600 1.000 13.68000 79 LEU A C 1
ATOM 1296 O O . LEU A 1 85 ? -10.31100 16.74600 39.18600 1.000 14.23000 79 LEU A O 1
ATOM 1312 N N . PHE A 1 86 ? -12.24200 16.60500 38.00800 1.000 13.28000 80 PHE A N 1
ATOM 1313 C CA . PHE A 1 86 ? -13.04200 16.91500 39.18900 1.000 13.19000 80 PHE A CA 1
ATOM 1314 C C . PHE A 1 86 ? -12.94700 15.79400 40.20700 1.000 13.20000 80 PHE A C 1
ATOM 1315 O O . PHE A 1 86 ? -12.87100 16.03400 41.41700 1.000 13.37000 80 PHE A O 1
ATOM 1332 N N . HIS A 1 87 ? -12.88500 14.53800 39.77100 1.000 13.05000 81 HIS A N 1
ATOM 1333 C CA . HIS A 1 87 ? -12.65800 13.42100 40.67100 1.000 14.08000 81 HIS A CA 1
ATOM 1334 C C . HIS A 1 87 ? -11.37600 13.64300 41.45600 1.000 14.31000 81 HIS A C 1
ATOM 1335 O O . HIS A 1 87 ? -11.35100 13.44200 42.68500 1.000 14.19000 81 HIS A O 1
ATOM 1349 N N . THR A 1 88 ? -10.29900 14.02800 40.77600 1.000 13.84000 82 THR A N 1
ATOM 1350 C CA . THR A 1 88 ? -9.00700 14.23400 41.44400 1.000 16.06000 82 THR A CA 1
ATOM 1351 C C . THR A 1 88 ? -9.12400 15.37500 42.44600 1.000 14.44000 82 THR A C 1
ATOM 1352 O O . THR A 1 88 ? -8.59100 15.28100 43.57000 1.000 14.42000 82 THR A O 1
ATOM 1363 N N . LEU A 1 89 ? -9.77200 16.46700 42.07800 1.000 13.58000 83 LEU A N 1
ATOM 1364 C CA . LEU A 1 89 ? -9.93900 17.59600 42.98400 1.000 14.33000 83 LEU A CA 1
ATOM 1365 C C . LEU A 1 89 ? -10.70000 17.16600 44.22300 1.000 12.38000 83 LEU A C 1
ATOM 1366 O O . LEU A 1 89 ? -10.29700 17.46300 45.35000 1.000 13.89000 83 LEU A O 1
ATOM 1382 N N . LEU A 1 90 ? -11.82100 16.47400 44.04100 1.000 13.12000 84 LEU A N 1
ATOM 1383 C CA . LEU A 1 90 ? -12.60300 16.01400 45.16600 1.000 13.64000 84 LEU A CA 1
ATOM 1384 C C . LEU A 1 90 ? -11.82300 15.05400 46.06000 1.000 12.31000 84 LEU A C 1
ATOM 1385 O O . LEU A 1 90 ? -11.90100 15.13900 47.29100 1.000 13.04000 84 LEU A O 1
ATOM 1401 N N . ALA A 1 91 ? -11.04200 14.15600 45.46500 1.000 13.07000 85 ALA A N 1
ATOM 1402 C CA . ALA A 1 91 ? -10.25600 13.24400 46.28800 1.000 15.91000 85 ALA A CA 1
ATOM 1403 C C . ALA A 1 91 ? -9.21500 14.01200 47.09600 1.000 14.33000 85 ALA A C 1
ATOM 1404 O O . ALA A 1 91 ? -9.00000 13.73100 48.28200 1.000 14.13000 85 ALA A O 1
ATOM 1411 N N . GLU A 1 92 ? -8.58600 14.99500 46.51400 1.000 14.41000 86 GLU A N 1
ATOM 1412 C CA . GLU A 1 92 ? -7.57400 15.77000 47.23700 1.000 15.19000 86 GLU A CA 1
ATOM 1413 C C . GLU A 1 92 ? -8.20600 16.65000 48.28100 1.000 14.23000 86 GLU A C 1
ATOM 1414 O O . GLU A 1 92 ? -7.52400 16.95600 49.29700 1.000 16.79000 86 GLU A O 1
ATOM 1426 N N . LEU A 1 93 ? -9.47900 16.99500 48.17900 1.000 13.86000 87 LEU A N 1
ATOM 1427 C CA . LEU A 1 93 ? -10.24000 17.68700 49.20800 1.000 14.65000 87 LEU A CA 1
ATOM 1428 C C . LEU A 1 93 ? -10.87100 16.76000 50.23600 1.000 13.96000 87 LEU A C 1
ATOM 1429 O O . LEU A 1 93 ? -11.50300 17.24900 51.18400 1.000 15.02000 87 LEU A O 1
ATOM 1445 N N . GLY A 1 94 ? -10.65100 15.45900 50.13200 1.000 14.02000 88 GLY A N 1
ATOM 1446 C CA . GLY A 1 94 ? -10.97100 14.52100 51.15800 1.000 13.73000 88 GLY A CA 1
ATOM 1447 C C . GLY A 1 94 ? -12.23200 13.71900 50.94100 1.000 13.91000 88 GLY A C 1
ATOM 1448 O O . GLY A 1 94 ? -12.62200 12.97800 51.84400 1.000 13.98000 88 GLY A O 1
ATOM 1452 N N . TYR A 1 95 ? -12.86500 13.81400 49.76900 1.000 13.45000 89 TYR A N 1
ATOM 1453 C CA . TYR A 1 95 ? -14.09600 13.08100 49.55300 1.000 13.96000 89 TYR A CA 1
ATOM 1454 C C . TYR A 1 95 ? -13.82800 11.64400 49.09200 1.000 13.67000 89 TYR A C 1
ATOM 1455 O O . TYR A 1 95 ? -12.83700 11.37600 48.43300 1.000 15.75000 89 TYR A O 1
ATOM 1473 N N . ASP A 1 96 ? -14.78100 10.78300 49.37700 1.000 14.90000 90 ASP A N 1
ATOM 1474 C CA . ASP A 1 96 ? -14.78600 9.37500 48.92700 1.000 16.00000 90 ASP A CA 1
ATOM 1475 C C . ASP A 1 96 ? -15.50400 9.34200 47.58300 1.000 14.40000 90 ASP A C 1
ATOM 1476 O O . ASP A 1 96 ? -16.72900 9.27900 47.52000 1.000 15.58000 90 ASP A O 1
ATOM 1485 N N . VAL A 1 97 ? -14.72700 9.42900 46.54700 1.000 15.17000 91 VAL A N 1
ATOM 1486 C CA A VAL A 1 97 ? -15.24000 9.55900 45.19000 0.620 15.04000 91 VAL A CA 1
ATOM 1487 C CA B VAL A 1 97 ? -15.19100 9.57300 45.16500 0.380 14.98000 91 VAL A CA 1
ATOM 1488 C C . VAL A 1 97 ? -15.00900 8.25600 44.43000 1.000 16.04000 91 VAL A C 1
ATOM 1489 O O . VAL A 1 97 ? -13.93300 7.63600 44.46800 1.000 17.53000 91 VAL A O 1
ATOM 1514 N N . ARG A 1 98 ? -16.03900 7.87700 43.68600 1.000 15.65000 92 ARG A N 1
ATOM 1515 C CA . ARG A 1 98 ? -16.10900 6.60300 42.96000 1.000 16.03000 92 ARG A CA 1
ATOM 1516 C C . ARG A 1 98 ? -16.46200 6.88400 41.49400 1.000 15.31000 92 ARG A C 1
ATOM 1517 O O . ARG A 1 98 ? -17.46500 7.47600 41.23400 1.000 17.56000 92 ARG A O 1
ATOM 1538 N N . MET A 1 99 ? -15.67600 6.41700 40.54100 1.000 15.35000 93 MET A N 1
ATOM 1539 C CA . MET A 1 99 ? -15.97300 6.67100 39.13500 1.000 15.45000 93 MET A CA 1
ATOM 1540 C C . MET A 1 99 ? -17.00200 5.68800 38.62700 1.000 14.98000 93 MET A C 1
ATOM 1541 O O . MET A 1 99 ? -16.97900 4.49300 38.98100 1.000 15.78000 93 MET A O 1
ATOM 1555 N N . VAL A 1 100 ? -17.91400 6.18500 37.78900 1.000 15.44000 94 VAL A N 1
ATOM 1556 C CA . VAL A 1 100 ? -18.97200 5.38500 37.17600 1.000 17.00000 94 VAL A CA 1
ATOM 1557 C C . VAL A 1 100 ? -19.10200 5.78300 35.72200 1.000 16.42000 94 VAL A C 1
ATOM 1558 O O . VAL A 1 100 ? -18.76900 6.87800 35.32700 1.000 17.74000 94 VAL A O 1
ATOM 1571 N N . ALA A 1 101 ? -19.60000 4.88400 34.89400 1.000 18.82000 95 ALA A N 1
ATOM 1572 C CA . ALA A 1 101 ? -19.89100 5.20300 33.50900 1.000 17.77000 95 ALA A CA 1
ATOM 1573 C C . ALA A 1 101 ? -21.32800 4.91800 33.18700 1.000 17.73000 95 ALA A C 1
ATOM 1574 O O . ALA A 1 101 ? -21.95000 4.09200 33.80700 1.000 18.25000 95 ALA A O 1
ATOM 1581 N N . ALA A 1 102 ? -21.84300 5.65800 32.19800 1.000 18.78000 96 ALA A N 1
ATOM 1582 C CA . ALA A 1 102 ? -23.25200 5.62100 31.84500 1.000 16.68000 96 ALA A CA 1
ATOM 1583 C C . ALA A 1 102 ? -23.45200 5.55700 30.32000 1.000 16.53000 96 ALA A C 1
ATOM 1584 O O . ALA A 1 102 ? -22.60700 5.99900 29.54700 1.000 17.23000 96 ALA A O 1
ATOM 1591 N N . ALA A 1 103 ? -24.65500 5.10200 29.99400 1.000 16.72000 97 ALA A N 1
ATOM 1592 C CA . ALA A 1 103 ? -25.14500 5.15800 28.61300 1.000 16.38000 97 ALA A CA 1
ATOM 1593 C C . ALA A 1 103 ? -26.13800 6.30500 28.50300 1.000 16.92000 97 ALA A C 1
ATOM 1594 O O . ALA A 1 103 ? -26.98700 6.47100 29.36900 1.000 16.59000 97 ALA A O 1
ATOM 1601 N N . VAL A 1 104 ? -25.99100 7.09800 27.46200 1.000 16.70000 98 VAL A N 1
ATOM 1602 C CA . VAL A 1 104 ? -26.71200 8.35800 27.31100 1.000 16.64000 98 VAL A CA 1
ATOM 1603 C C . VAL A 1 104 ? -27.99200 8.13000 26.51400 1.000 17.87000 98 VAL A C 1
ATOM 1604 O O . VAL A 1 104 ? -27.95700 7.44800 25.45900 1.000 19.21000 98 VAL A O 1
ATOM 1617 N N A ARG A 1 105 ? -29.10300 8.73800 26.93800 0.470 18.30000 99 ARG A N 1
ATOM 1618 N N B ARG A 1 105 ? -29.11100 8.71100 26.95900 0.530 18.66000 99 ARG A N 1
ATOM 1619 C CA A ARG A 1 105 ? -30.35800 8.67400 26.18400 0.470 19.83000 99 ARG A CA 1
ATOM 1620 C CA B ARG A 1 105 ? -30.33300 8.72200 26.15500 0.530 19.98000 99 ARG A CA 1
ATOM 1621 C C A ARG A 1 105 ? -30.23200 9.52100 24.92200 0.470 19.69000 99 ARG A C 1
ATOM 1622 C C B ARG A 1 105 ? -30.07700 9.48500 24.86800 0.530 19.57000 99 ARG A C 1
ATOM 1623 O O A ARG A 1 105 ? -29.96100 10.72700 24.97800 0.470 19.98000 99 ARG A O 1
ATOM 1624 O O B ARG A 1 105 ? -29.52200 10.58300 24.85400 0.530 19.86000 99 ARG A O 1
ATOM 1665 N N . GLN A 1 106 ? -30.48900 8.87000 23.78500 1.000 22.75000 100 GLN A N 1
ATOM 1666 C CA . GLN A 1 106 ? -30.38300 9.46600 22.46900 1.000 24.10000 100 GLN A CA 1
ATOM 1667 C C . GLN A 1 106 ? -31.71400 10.09700 22.08100 1.000 25.00000 100 GLN A C 1
ATOM 1668 O O . GLN A 1 106 ? -32.75900 9.76500 22.61200 1.000 24.26000 100 GLN A O 1
ATOM 1682 N N . ALA A 1 107 ? -31.65900 10.93900 21.04200 1.000 35.42000 101 ALA A N 1
ATOM 1683 C CA . ALA A 1 107 ? -32.87400 11.59100 20.54900 1.000 35.80000 101 ALA A CA 1
ATOM 1684 C C . ALA A 1 107 ? -33.93600 10.56900 20.16200 1.000 35.16000 101 ALA A C 1
ATOM 1685 O O . ALA A 1 107 ? -35.12900 10.75900 20.43800 1.000 36.72000 101 ALA A O 1
ATOM 1692 N N . ASN A 1 108 ? -33.52100 9.45600 19.57300 1.000 27.52000 102 ASN A N 1
ATOM 1693 C CA . ASN A 1 108 ? -34.49400 8.43400 19.22600 1.000 30.52000 102 ASN A CA 1
ATOM 1694 C C . ASN A 1 108 ? -35.02300 7.61800 20.38300 1.000 33.39000 102 ASN A C 1
ATOM 1695 O O . ASN A 1 108 ? -35.79800 6.68100 20.13900 1.000 35.53000 102 ASN A O 1
ATOM 1706 N N . GLY A 1 109 ? -34.66000 7.92100 21.64200 1.000 27.75000 103 GLY A N 1
ATOM 1707 C CA . GLY A 1 109 ? -35.18600 7.19200 22.77000 1.000 30.59000 103 GLY A CA 1
ATOM 1708 C C . GLY A 1 109 ? -34.37500 5.98200 23.18000 1.000 28.25000 103 GLY A C 1
ATOM 1709 O O . GLY A 1 109 ? -34.60600 5.44100 24.28100 1.000 32.08000 103 GLY A O 1
ATOM 1713 N N . THR A 1 110 ? -33.42300 5.55000 22.36800 1.000 28.49000 104 THR A N 1
ATOM 1714 C CA . THR A 1 110 ? -32.58300 4.44700 22.79500 1.000 29.98000 104 THR A CA 1
ATOM 1715 C C . THR A 1 110 ? -31.50500 4.98100 23.73700 1.000 25.35000 104 THR A C 1
ATOM 1716 O O . THR A 1 110 ? -31.29300 6.19500 23.83400 1.000 26.23000 104 THR A O 1
ATOM 1727 N N . PHE A 1 111 ? -30.75700 4.05500 24.33300 1.000 25.86000 105 PHE A N 1
ATOM 1728 C CA . PHE A 1 111 ? -29.53100 4.41700 25.04800 1.000 24.13000 105 PHE A CA 1
ATOM 1729 C C . PHE A 1 111 ? -28.32700 4.03000 24.19100 1.000 24.16000 105 PHE A C 1
ATOM 1730 O O . PHE A 1 111 ? -28.35400 3.01500 23.46500 1.000 28.14000 105 PHE A O 1
ATOM 1747 N N . GLY A 1 112 ? -27.29500 4.87400 24.19500 1.000 23.17000 106 GLY A N 1
ATOM 1748 C CA . GLY A 1 112 ? -26.09100 4.64300 23.43400 1.000 24.59000 106 GLY A CA 1
ATOM 1749 C C . GLY A 1 112 ? -25.14400 3.63800 24.06800 1.000 22.55000 106 GLY A C 1
ATOM 1750 O O . GLY A 1 112 ? -25.54300 2.87500 24.92700 1.000 23.37000 106 GLY A O 1
ATOM 1754 N N . PRO A 1 113 ? -23.88600 3.59900 23.62100 1.000 23.33000 107 PRO A N 1
ATOM 1755 C CA . PRO A 1 113 ? -22.93200 2.63100 24.19000 1.000 26.12000 107 PRO A CA 1
ATOM 1756 C C . PRO A 1 113 ? -22.83000 2.71500 25.71400 1.000 27.68000 107 PRO A C 1
ATOM 1757 O O . PRO A 1 113 ? -22.84800 3.80300 26.31500 1.000 25.08000 107 PRO A O 1
ATOM 1768 N N . GLU A 1 114 ? -22.62800 1.56200 26.34500 1.000 25.81000 108 GLU A N 1
ATOM 1769 C CA . GLU A 1 114 ? -22.84000 1.41500 27.78100 1.000 28.14000 108 GLU A CA 1
ATOM 1770 C C . GLU A 1 114 ? -21.90100 2.24800 28.66500 1.000 28.56000 108 GLU A C 1
ATOM 1771 O O . GLU A 1 114 ? -22.28100 2.61900 29.78500 1.000 29.88000 108 GLU A O 1
ATOM 1783 N N . ARG A 1 115 ? -20.71000 2.54000 28.21500 1.000 27.88000 109 ARG A N 1
ATOM 1784 C CA . ARG A 1 115 ? -19.78800 3.30100 29.04300 1.000 28.54000 109 ARG A CA 1
ATOM 1785 C C . ARG A 1 115 ? -19.32000 4.57200 28.38800 1.000 25.75000 109 ARG A C 1
ATOM 1786 O O . ARG A 1 115 ? -18.24100 5.02900 28.65500 1.000 29.43000 109 ARG A O 1
ATOM 1807 N N . GLU A 1 116 ? -20.14600 5.14900 27.55000 1.000 22.59000 110 GLU A N 1
ATOM 1808 C CA . GLU A 1 116 ? -19.78000 6.32900 26.81900 1.000 24.05000 110 GLU A CA 1
ATOM 1809 C C . GLU A 1 116 ? -19.53100 7.51100 27.74900 1.000 21.00000 110 GLU A C 1
ATOM 1810 O O . GLU A 1 116 ? -18.61700 8.30900 27.48800 1.000 25.63000 110 GLU A O 1
ATOM 1822 N N . HIS A 1 117 ? -20.35600 7.68400 28.79400 1.000 18.27000 111 HIS A N 1
ATOM 1823 C CA . HIS A 1 117 ? -20.33200 8.90500 29.62000 1.000 17.03000 111 HIS A CA 1
ATOM 1824 C C . HIS A 1 117 ? -19.75400 8.62000 30.99300 1.000 18.14000 111 HIS A C 1
ATOM 1825 O O . HIS A 1 117 ? -20.40900 8.00000 31.85100 1.000 24.53000 111 HIS A O 1
ATOM 1840 N N . THR A 1 118 ? -18.66500 9.24700 31.30200 1.000 16.59000 112 THR A N 1
ATOM 1841 C CA . THR A 1 118 ? -17.96300 8.96800 32.55500 1.000 16.57000 112 THR A CA 1
ATOM 1842 C C . THR A 1 118 ? -18.25500 10.08700 33.54600 1.000 16.54000 112 THR A C 1
ATOM 1843 O O . THR A 1 118 ? -18.07300 11.25700 33.21300 1.000 16.58000 112 THR A O 1
ATOM 1854 N N . PHE A 1 119 ? -18.60400 9.72400 34.77000 1.000 15.15000 113 PHE A N 1
ATOM 1855 C CA . PHE A 1 119 ? -18.88100 10.70000 35.85600 1.000 14.43000 113 PHE A CA 1
ATOM 1856 C C . PHE A 1 119 ? -18.54200 10.04200 37.19500 1.000 14.39000 113 PHE A C 1
ATOM 1857 O O . PHE A 1 119 ? -17.78900 9.06700 37.22300 1.000 15.31000 113 PHE A O 1
ATOM 1874 N N . ASP A 1 120 ? -18.98700 10.59700 38.31200 1.000 14.19000 114 ASP A N 1
ATOM 1875 C CA . ASP A 1 120 ? -18.58200 10.10300 39.61400 1.000 13.96000 114 ASP A CA 1
ATOM 1876 C C . ASP A 1 120 ? -19.74700 10.07800 40.58200 1.000 13.55000 114 ASP A C 1
ATOM 1877 O O . ASP A 1 120 ? -20.77600 10.71700 40.40300 1.000 14.42000 114 ASP A O 1
ATOM 1886 N N . LEU A 1 121 ? -19.58200 9.29700 41.62600 1.000 13.78000 115 LEU A N 1
ATOM 1887 C CA . LEU A 1 121 ? -20.43200 9.29300 42.80800 1.000 14.22000 115 LEU A CA 1
ATOM 1888 C C . LEU A 1 121 ? -19.56500 9.69300 44.01300 1.000 14.31000 115 LEU A C 1
ATOM 1889 O O . LEU A 1 121 ? -18.35600 9.41300 44.03600 1.000 14.94000 115 LEU A O 1
ATOM 1905 N N . VAL A 1 122 ? -20.14200 10.35200 45.01000 1.000 13.33000 116 VAL A N 1
ATOM 1906 C CA . VAL A 1 122 ? -19.45800 10.63400 46.27500 1.000 13.88000 116 VAL A CA 1
ATOM 1907 C C . VAL A 1 122 ? -20.30600 10.05000 47.38400 1.000 13.83000 116 VAL A C 1
ATOM 1908 O O . VAL A 1 122 ? -21.49700 10.34100 47.48900 1.000 14.48000 116 VAL A O 1
ATOM 1921 N N . HIS A 1 123 ? -19.68200 9.25200 48.24400 1.000 14.82000 117 HIS A N 1
ATOM 1922 C CA . HIS A 1 123 ? -20.35100 8.75600 49.44000 1.000 14.98000 117 HIS A CA 1
ATOM 1923 C C . HIS A 1 123 ? -19.91100 9.58800 50.62200 1.000 14.42000 117 HIS A C 1
ATOM 1924 O O . HIS A 1 123 ? -18.71200 9.69800 50.84600 1.000 16.44000 117 HIS A O 1
ATOM 1938 N N . LEU A 1 124 ? -20.85700 10.23300 51.26700 1.000 15.30000 118 LEU A N 1
ATOM 1939 C CA . LEU A 1 124 ? -20.53300 11.23000 52.28500 1.000 16.56000 118 LEU A CA 1
ATOM 1940 C C . LEU A 1 124 ? -21.56700 11.11500 53.37200 1.000 17.73000 118 LEU A C 1
ATOM 1941 O O . LEU A 1 124 ? -22.75500 11.22300 53.13700 1.000 17.05000 118 LEU A O 1
ATOM 1957 N N . ASP A 1 125 ? -21.11600 10.89100 54.60200 1.000 18.84000 119 ASP A N 1
ATOM 1958 C CA . ASP A 1 125 ? -22.01700 10.96600 55.77100 1.000 21.69000 119 ASP A CA 1
ATOM 1959 C C . ASP A 1 125 ? -23.17500 9.99500 55.59000 1.000 22.73000 119 ASP A C 1
ATOM 1960 O O . ASP A 1 125 ? -24.32600 10.34000 55.79800 1.000 23.49000 119 ASP A O 1
ATOM 1969 N N . GLY A 1 126 ? -22.89500 8.80200 55.07300 1.000 20.80000 120 GLY A N 1
ATOM 1970 C CA . GLY A 1 126 ? -23.91900 7.78700 54.91700 1.000 23.13000 120 GLY A CA 1
ATOM 1971 C C . GLY A 1 126 ? -24.88100 7.93600 53.75300 1.000 22.21000 120 GLY A C 1
ATOM 1972 O O . GLY A 1 126 ? -25.85800 7.18600 53.64800 1.000 25.61000 120 GLY A O 1
ATOM 1976 N N . ARG A 1 127 ? -24.62500 8.87000 52.84700 1.000 19.20000 121 ARG A N 1
ATOM 1977 C CA . ARG A 1 127 ? -25.46900 9.05800 51.68000 1.000 19.98000 121 ARG A CA 1
ATOM 1978 C C . ARG A 1 127 ? -24.60700 9.15100 50.41100 1.000 16.48000 121 ARG A C 1
ATOM 1979 O O . ARG A 1 127 ? -23.50700 9.60500 50.46300 1.000 17.99000 121 ARG A O 1
ATOM 2000 N N . THR A 1 128 ? -25.12600 8.67300 49.29700 1.000 16.04000 122 THR A N 1
ATOM 2001 C CA . THR A 1 128 ? -24.41600 8.76200 48.02400 1.000 15.23000 122 THR A CA 1
ATOM 2002 C C . THR A 1 128 ? -25.01200 9.82800 47.12500 1.000 15.94000 122 THR A C 1
ATOM 2003 O O . THR A 1 128 ? -26.23900 9.90300 46.95700 1.000 17.09000 122 THR A O 1
ATOM 2014 N N . HIS A 1 129 ? -24.13600 10.62900 46.54700 1.000 14.15000 123 HIS A N 1
ATOM 2015 C CA . HIS A 1 129 ? -24.47200 11.71700 45.64700 1.000 14.19000 123 HIS A CA 1
ATOM 2016 C C . HIS A 1 129 ? -23.86600 11.48800 44.27500 1.000 14.27000 123 HIS A C 1
ATOM 2017 O O . HIS A 1 129 ? -22.75700 10.97900 44.16400 1.000 15.65000 123 HIS A O 1
ATOM 2031 N N . LEU A 1 130 ? -24.59600 11.82800 43.21700 1.000 13.68000 124 LEU A N 1
ATOM 2032 C CA . LEU A 1 130 ? -24.09700 11.83900 41.83800 1.000 13.70000 124 LEU A CA 1
ATOM 2033 C C . LEU A 1 130 ? -23.44700 13.17300 41.57800 1.000 13.29000 124 LEU A C 1
ATOM 2034 O O . LEU A 1 130 ? -24.04400 14.21700 41.88700 1.000 14.24000 124 LEU A O 1
ATOM 2050 N N A VAL A 1 131 ? -22.29500 13.13600 40.95300 0.520 13.06000 125 VAL A N 1
ATOM 2051 N N B VAL A 1 131 ? -22.20900 13.16200 41.08800 0.480 13.09000 125 VAL A N 1
ATOM 2052 C CA A VAL A 1 131 ? -21.47200 14.29700 40.67200 0.520 13.07000 125 VAL A CA 1
ATOM 2053 C CA B VAL A 1 131 ? -21.53100 14.38400 40.66400 0.480 13.07000 125 VAL A CA 1
ATOM 2054 C C A VAL A 1 131 ? -21.15700 14.24400 39.18100 0.520 13.33000 125 VAL A C 1
ATOM 2055 C C B VAL A 1 131 ? -21.09500 14.29700 39.20100 0.480 13.34000 125 VAL A C 1
ATOM 2056 O O A VAL A 1 131 ? -20.72800 13.20700 38.66400 0.520 13.68000 125 VAL A O 1
ATOM 2057 O O B VAL A 1 131 ? -20.35700 13.39000 38.77900 0.480 13.90000 125 VAL A O 1
ATOM 2082 N N . ASP A 1 132 ? -21.44300 15.33300 38.45800 1.000 13.13000 126 ASP A N 1
ATOM 2083 C CA . ASP A 1 132 ? -21.22800 15.32800 37.01000 1.000 12.64000 126 ASP A CA 1
ATOM 2084 C C . ASP A 1 132 ? -21.07100 16.75700 36.53200 1.000 12.50000 126 ASP A C 1
ATOM 2085 O O . ASP A 1 132 ? -22.05300 17.50800 36.47300 1.000 13.38000 126 ASP A O 1
ATOM 2094 N N . VAL A 1 133 ? -19.84600 17.12600 36.29200 1.000 12.17000 127 VAL A N 1
ATOM 2095 C CA . VAL A 1 133 ? -19.53400 18.45300 35.75800 1.000 13.55000 127 VAL A CA 1
ATOM 2096 C C . VAL A 1 133 ? -19.10400 18.40600 34.28500 1.000 13.61000 127 VAL A C 1
ATOM 2097 O O . VAL A 1 133 ? -18.50500 19.34200 33.78400 1.000 13.66000 127 VAL A O 1
ATOM 2110 N N . GLY A 1 134 ? -19.37800 17.28300 33.64800 1.000 13.44000 128 GLY A N 1
ATOM 2111 C CA . GLY A 1 134 ? -18.91300 17.00300 32.29500 1.000 14.06000 128 GLY A CA 1
ATOM 2112 C C . GLY A 1 134 ? -19.95200 16.42800 31.40300 1.000 14.41000 128 GLY A C 1
ATOM 2113 O O . GLY A 1 134 ? -19.69300 15.36600 30.84200 1.000 19.39000 128 GLY A O 1
ATOM 2117 N N . PHE A 1 135 ? -21.12500 17.01000 31.32900 1.000 15.36000 129 PHE A N 1
ATOM 2118 C CA . PHE A 1 135 ? -22.24300 16.49400 30.50000 1.000 15.13000 129 PHE A CA 1
ATOM 2119 C C . PHE A 1 135 ? -22.72400 17.66700 29.65600 1.000 15.65000 129 PHE A C 1
ATOM 2120 O O . PHE A 1 135 ? -23.01000 18.74700 30.19600 1.000 15.64000 129 PHE A O 1
ATOM 2137 N N . PRO A 1 136 ? -22.85300 17.50000 28.33500 1.000 15.54000 130 PRO A N 1
ATOM 2138 C CA . PRO A 1 136 ? -23.11500 18.66500 27.49800 1.000 14.65000 130 PRO A CA 1
ATOM 2139 C C . PRO A 1 136 ? -24.50500 19.19300 27.61200 1.000 14.72000 130 PRO A C 1
ATOM 2140 O O . PRO A 1 136 ? -24.68500 20.41500 27.61800 1.000 17.60000 130 PRO A O 1
ATOM 2151 N N . GLY A 1 137 ? -25.49600 18.33900 27.70000 1.000 15.22000 131 GLY A N 1
ATOM 2152 C CA . GLY A 1 137 ? -26.90300 18.70300 27.59200 1.000 15.89000 131 GLY A CA 1
ATOM 2153 C C . GLY A 1 137 ? -27.53200 19.15200 28.88400 1.000 15.03000 131 GLY A C 1
ATOM 2154 O O . GLY A 1 137 ? -26.84300 19.25800 29.93300 1.000 15.94000 131 GLY A O 1
ATOM 2158 N N . PRO A 1 138 ? -28.82900 19.41700 28.87600 1.000 15.05000 132 PRO A N 1
ATOM 2159 C CA . PRO A 1 138 ? -29.52400 19.84800 30.07600 1.000 16.09000 132 PRO A CA 1
ATOM 2160 C C . PRO A 1 138 ? -29.46600 18.80200 31.16700 1.000 16.04000 132 PRO A C 1
ATOM 2161 O O . PRO A 1 138 ? -29.87700 17.67200 30.96700 1.000 17.59000 132 PRO A O 1
ATOM 2172 N N . SER A 1 139 ? -28.95800 19.18100 32.35100 1.000 15.26000 133 SER A N 1
ATOM 2173 C CA . SER A 1 139 ? -28.79100 18.26100 33.47800 1.000 14.53000 133 SER A CA 1
ATOM 2174 C C . SER A 1 139 ? -28.53900 19.07800 34.74500 1.000 14.96000 133 SER A C 1
ATOM 2175 O O . SER A 1 139 ? -28.71900 20.30400 34.75400 1.000 16.27000 133 SER A O 1
ATOM 2183 N N . TYR A 1 140 ? -28.24000 18.36300 35.84200 1.000 14.48000 134 TYR A N 1
ATOM 2184 C CA . TYR A 1 140 ? -28.26900 18.93500 37.18000 1.000 13.81000 134 TYR A CA 1
ATOM 2185 C C . TYR A 1 140 ? -27.03200 19.77000 37.46900 1.000 14.35000 134 TYR A C 1
ATOM 2186 O O . TYR A 1 140 ? -25.91000 19.35100 37.21600 1.000 15.49000 134 TYR A O 1
ATOM 2204 N N A SER A 1 141 ? -27.20300 20.97300 37.98900 0.220 14.48000 135 SER A N 1
ATOM 2205 N N B SER A 1 141 ? -27.25900 20.96400 37.99300 0.780 14.13000 135 SER A N 1
ATOM 2206 C CA A SER A 1 141 ? -26.00500 21.73900 38.32900 0.220 14.89000 135 SER A CA 1
ATOM 2207 C CA B SER A 1 141 ? -26.19500 21.88600 38.37100 0.780 14.82000 135 SER A CA 1
ATOM 2208 C C A SER A 1 141 ? -25.56000 21.56500 39.77800 0.220 14.09000 135 SER A C 1
ATOM 2209 C C B SER A 1 141 ? -25.62900 21.62400 39.75800 0.780 14.02000 135 SER A C 1
ATOM 2210 O O A SER A 1 141 ? -24.47000 22.03800 40.11800 0.220 15.01000 135 SER A O 1
ATOM 2211 O O B SER A 1 141 ? -24.49500 22.05800 39.99000 0.780 14.63000 135 SER A O 1
ATOM 2226 N N . GLU A 1 142 ? -26.34400 20.91100 40.62800 1.000 14.68000 136 GLU A N 1
ATOM 2227 C CA . GLU A 1 142 ? -25.89300 20.54200 41.96000 1.000 13.34000 136 GLU A CA 1
ATOM 2228 C C . GLU A 1 142 ? -26.05800 19.03100 42.06900 1.000 15.26000 136 GLU A C 1
ATOM 2229 O O . GLU A 1 142 ? -26.90500 18.43400 41.39200 1.000 15.25000 136 GLU A O 1
ATOM 2241 N N . PRO A 1 143 ? -25.29800 18.37900 42.93500 1.000 14.08000 137 PRO A N 1
ATOM 2242 C CA . PRO A 1 143 ? -25.34600 16.91500 43.01300 1.000 14.24000 137 PRO A CA 1
ATOM 2243 C C . PRO A 1 143 ? -26.71700 16.37600 43.31100 1.000 15.45000 137 PRO A C 1
ATOM 2244 O O . PRO A 1 143 ? -27.50800 16.97300 44.02700 1.000 17.52000 137 PRO A O 1
ATOM 2255 N N . LEU A 1 144 ? -27.02200 15.21000 42.74500 1.000 15.25000 138 LEU A N 1
ATOM 2256 C CA . LEU A 1 144 ? -28.24300 14.50200 43.07400 1.000 14.33000 138 LEU A CA 1
ATOM 2257 C C . LEU A 1 144 ? -27.99400 13.44800 44.13000 1.000 15.14000 138 LEU A C 1
ATOM 2258 O O . LEU A 1 144 ? -26.93500 12.84600 44.16700 1.000 18.27000 138 LEU A O 1
ATOM 2274 N N . TYR A 1 145 ? -28.98200 13.15100 44.91900 1.000 16.65000 139 TYR A N 1
ATOM 2275 C CA . TYR A 1 145 ? -28.91700 11.97100 45.78500 1.000 18.02000 139 TYR A CA 1
ATOM 2276 C C . TYR A 1 145 ? -29.25700 10.75300 44.97600 1.000 18.44000 139 TYR A C 1
ATOM 2277 O O . TYR A 1 145 ? -30.12600 10.80900 44.08500 1.000 18.84000 139 TYR A O 1
ATOM 2295 N N . LEU A 1 146 ? -28.60900 9.62100 45.25900 1.000 17.53000 140 LEU A N 1
ATOM 2296 C CA . LEU A 1 146 ? -28.88100 8.36700 44.56300 1.000 19.47000 140 LEU A CA 1
ATOM 2297 C C . LEU A 1 146 ? -30.18000 7.77600 45.12800 1.000 22.36000 140 LEU A C 1
ATOM 2298 O O . LEU A 1 146 ? -30.17800 6.93900 46.02500 1.000 26.59000 140 LEU A O 1
ATOM 2314 N N . SER A 1 147 ? -31.30500 8.22400 44.58300 1.000 21.83000 141 SER A N 1
ATOM 2315 C CA . SER A 1 147 ? -32.62300 7.91100 45.13900 1.000 22.92000 141 SER A CA 1
ATOM 2316 C C . SER A 1 147 ? -33.68000 8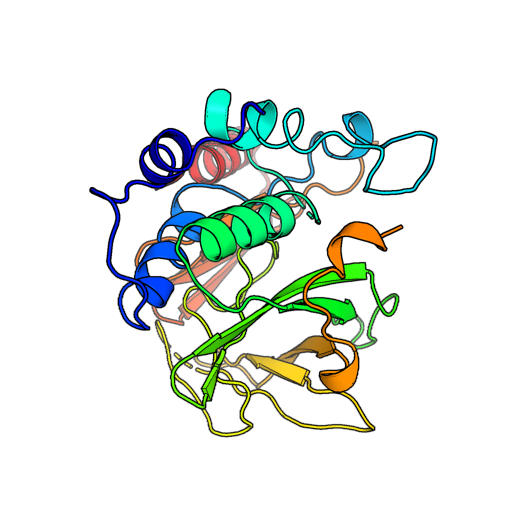.18100 44.10500 1.000 21.22000 141 SER A C 1
ATOM 2317 O O . SER A 1 147 ? -33.57700 9.14700 43.33300 1.000 21.27000 141 SER A O 1
ATOM 2325 N N . GLU A 1 148 ? -34.76500 7.37400 44.14500 1.000 22.58000 142 GLU A N 1
ATOM 2326 C CA . GLU A 1 148 ? -35.90200 7.63200 43.28500 1.000 25.95000 142 GLU A CA 1
ATOM 2327 C C . GLU A 1 148 ? -36.77700 8.75600 43.80800 1.000 21.93000 142 GLU A C 1
ATOM 2328 O O . GLU A 1 148 ? -37.64600 9.22200 43.06100 1.000 24.74000 142 GLU A O 1
ATOM 2340 N N . GLU A 1 149 ? -36.53000 9.22200 45.02100 1.000 23.91000 143 GLU A N 1
ATOM 2341 C CA . GLU A 1 149 ? -37.28200 10.35400 45.55000 1.000 24.92000 143 GLU A CA 1
ATOM 2342 C C . GLU A 1 149 ? -37.02700 11.58600 44.71400 1.000 27.76000 143 GLU A C 1
ATOM 2343 O O . GLU A 1 149 ? -35.88400 11.87500 44.33700 1.000 28.17000 143 GLU A O 1
ATOM 2355 N N . GLU A 1 150 ? -38.09000 12.30700 44.39900 1.000 24.33000 144 GLU A N 1
ATOM 2356 C CA . GLU A 1 150 ? -37.99800 13.53200 43.63600 1.000 22.52000 144 GLU A CA 1
ATOM 2357 C C . GLU A 1 150 ? -37.16200 14.57500 44.35400 1.000 20.23000 144 GLU A C 1
ATOM 2358 O O . GLU A 1 150 ? -37.28400 14.80400 45.56000 1.000 21.78000 144 GLU A O 1
ATOM 2370 N N . GLN A 1 151 ? -36.32400 15.22300 43.58200 1.000 18.98000 145 GLN A N 1
ATOM 2371 C CA . GLN A 1 151 ? -35.42500 16.24500 44.01400 1.000 18.47000 145 GLN A CA 1
ATOM 2372 C C . GLN A 1 151 ? -35.65300 17.44300 43.14800 1.000 18.40000 145 GLN A C 1
ATOM 2373 O O . GLN A 1 151 ? -35.97300 17.30400 41.97400 1.000 21.00000 145 GLN A O 1
ATOM 2387 N N . HIS A 1 152 ? -35.50800 18.63300 43.68800 1.000 16.81000 146 HIS A N 1
ATOM 2388 C CA . HIS A 1 152 ? -35.83900 19.84200 42.97000 1.000 17.14000 146 HIS A CA 1
ATOM 2389 C C . HIS A 1 152 ? -34.70900 20.82000 43.04300 1.000 17.37000 146 HIS A C 1
ATOM 2390 O O . HIS A 1 152 ? -34.16100 21.05000 44.09700 1.000 21.15000 146 HIS A O 1
ATOM 2404 N N . GLN A 1 153 ? -34.33100 21.39800 41.92400 1.000 17.14000 147 GLN A N 1
ATOM 2405 C CA . GLN A 1 153 ? -33.30100 22.37700 41.92200 1.000 17.95000 147 GLN A CA 1
ATOM 2406 C C . GLN A 1 153 ? -33.46300 23.26800 40.69100 1.000 16.13000 147 GLN A C 1
ATOM 2407 O O . GLN A 1 153 ? -33.73300 22.79400 39.60400 1.000 17.17000 147 GLN A O 1
ATOM 2421 N N . TYR A 1 154 ? -33.32400 24.55700 40.90900 1.000 15.98000 148 TYR A N 1
ATOM 2422 C CA . TYR A 1 154 ? -33.37300 25.58200 39.85800 1.000 16.93000 148 TYR A CA 1
ATOM 2423 C C . TYR A 1 154 ? -34.56700 25.39200 38.93800 1.000 17.61000 148 TYR A C 1
ATOM 2424 O O . TYR A 1 154 ? -34.48900 25.56600 37.71400 1.000 17.57000 148 TYR A O 1
ATOM 2442 N N . GLY A 1 155 ? -35.73800 25.12900 39.47600 1.000 16.12000 149 GLY A N 1
ATOM 2443 C CA . GLY A 1 155 ? -36.94700 25.05200 38.70300 1.000 16.81000 149 GLY A CA 1
ATOM 2444 C C . GLY A 1 155 ? -37.20900 23.77700 37.98900 1.000 15.87000 149 GLY A C 1
ATOM 2445 O O . GLY A 1 155 ? -38.18200 23.67000 37.24200 1.000 16.85000 149 GLY A O 1
ATOM 2456 N N . SER A 1 157 ? -37.10700 19.29800 38.20600 1.000 15.47000 151 SER A N 1
ATOM 2457 C CA . SER A 1 157 ? -37.17400 18.13100 39.06500 1.000 15.79000 151 SER A CA 1
ATOM 2458 C C . SER A 1 157 ? -36.29400 17.01900 38.50700 1.000 15.52000 151 SER A C 1
ATOM 2459 O O . SER A 1 157 ? -36.14900 16.89200 37.27200 1.000 15.41000 151 SER A O 1
ATOM 2467 N N . TYR A 1 158 ? -35.75000 16.20000 39.38700 1.000 15.64000 152 TYR A N 1
ATOM 2468 C CA . TYR A 1 158 ? -34.89800 15.06500 39.06300 1.000 15.42000 152 TYR A CA 1
ATOM 2469 C C . TYR A 1 158 ? -35.30600 13.88200 39.91700 1.000 15.59000 152 TYR A C 1
ATOM 2470 O O . TYR A 1 158 ? -35.76900 14.05000 41.04500 1.000 18.09000 152 TYR A O 1
ATOM 2488 N N . ARG A 1 159 ? -35.01100 12.68700 39.42300 1.000 16.20000 153 ARG A N 1
ATOM 2489 C CA . ARG A 1 159 ? -35.15200 11.46500 40.20600 1.000 18.12000 153 ARG A CA 1
ATOM 2490 C C . ARG A 1 159 ? -34.21100 10.45300 39.58100 1.000 16.71000 153 ARG A C 1
ATOM 2491 O O . ARG A 1 159 ? -33.86900 10.54600 38.40800 1.000 17.72000 153 ARG A O 1
ATOM 2512 N N . VAL A 1 160 ? -33.82300 9.45900 40.37900 1.000 17.09000 154 VAL A N 1
ATOM 2513 C CA . VAL A 1 160 ? -32.89500 8.44400 39.89700 1.000 17.52000 154 VAL A CA 1
ATOM 2514 C C . VAL A 1 160 ? -33.60500 7.12100 40.13100 1.000 18.98000 154 VAL A C 1
ATOM 2515 O O . VAL A 1 160 ? -33.53500 6.56500 41.23800 1.000 21.94000 154 VAL A O 1
ATOM 2528 N N . THR A 1 161 ? -34.27700 6.61800 39.12300 1.000 19.62000 155 THR A N 1
ATOM 2529 C CA . THR A 1 161 ? -35.14600 5.44500 39.22500 1.000 22.18000 155 THR A CA 1
ATOM 2530 C C . THR A 1 161 ? -34.33600 4.20400 38.94500 1.000 22.55000 155 THR A C 1
ATOM 2531 O O . THR A 1 161 ? -33.19700 4.26900 38.52500 1.000 23.88000 155 THR A O 1
ATOM 2542 N N . GLU A 1 162 ? -34.93400 3.02900 39.16600 1.000 26.15000 156 GLU A N 1
ATOM 2543 C CA . GLU A 1 162 ? -34.25200 1.77400 38.88000 1.000 26.04000 156 GLU A CA 1
ATOM 2544 C C . GLU A 1 162 ? -35.04000 1.01600 37.83500 1.000 28.19000 156 GLU A C 1
ATOM 2545 O O . GLU A 1 162 ? -36.25500 0.84400 37.99300 1.000 29.75000 156 GLU A O 1
ATOM 2557 N N . HIS A 1 163 ? -34.36800 0.58100 36.77300 1.000 27.47000 157 HIS A N 1
ATOM 2558 C CA . HIS A 1 163 ? -35.01400 -0.14100 35.67600 1.000 30.80000 157 HIS A CA 1
ATOM 2559 C C . HIS A 1 163 ? -34.02200 -1.16300 35.13900 1.000 32.78000 157 HIS A C 1
ATOM 2560 O O . HIS A 1 163 ? -32.96800 -0.80600 34.60800 1.000 30.32000 157 HIS A O 1
ATOM 2574 N N . ASP A 1 164 ? -34.34600 -2.44400 35.32600 1.000 41.01000 158 ASP A N 1
ATOM 2575 C CA . ASP A 1 164 ? -33.63000 -3.54700 34.68800 1.000 36.48000 158 ASP A CA 1
ATOM 2576 C C . ASP A 1 164 ? -32.13700 -3.54800 35.00300 1.000 29.87000 158 ASP A C 1
ATOM 2577 O O . ASP A 1 164 ? -31.29700 -3.76100 34.12300 1.000 36.28000 158 ASP A O 1
ATOM 2586 N N . GLY A 1 165 ? -31.81600 -3.33100 36.25600 1.000 31.24000 159 GLY A N 1
ATOM 2587 C CA . GLY A 1 165 ? -30.44400 -3.37800 36.67800 1.000 33.44000 159 GLY A CA 1
ATOM 2588 C C . GLY A 1 165 ? -29.67400 -2.09400 36.49500 1.000 30.60000 159 GLY A C 1
ATOM 2589 O O . GLY A 1 165 ? -28.46400 -2.06900 36.78300 1.000 29.13000 159 GLY A O 1
ATOM 2593 N N . TYR A 1 166 ? -30.32200 -1.02800 36.00500 1.000 24.82000 160 TYR A N 1
ATOM 2594 C CA . TYR A 1 166 ? -29.69900 0.27000 35.88900 1.000 21.83000 160 TYR A CA 1
ATOM 2595 C C . TYR A 1 166 ? -30.38000 1.27400 36.79100 1.000 21.71000 160 TYR A C 1
ATOM 2596 O O . TYR A 1 166 ? -31.56600 1.17700 37.06900 1.000 23.78000 160 TYR A O 1
ATOM 2614 N N A ARG A 1 167 ? -29.62100 2.26800 37.23900 0.520 19.66000 161 ARG A N 1
ATOM 2615 N N B ARG A 1 167 ? -29.59700 2.25900 37.24300 0.480 19.62000 161 ARG A N 1
ATOM 2616 C CA A ARG A 1 167 ? -30.20900 3.48400 37.78500 0.520 19.62000 161 ARG A CA 1
ATOM 2617 C CA B ARG A 1 167 ? -30.13800 3.50700 37.77200 0.480 19.55000 161 ARG A CA 1
ATOM 2618 C C A ARG A 1 167 ? -30.25000 4.52300 36.67200 0.520 17.16000 161 ARG A C 1
ATOM 2619 C C B ARG A 1 167 ? -30.25600 4.49500 36.60800 0.480 17.37000 161 ARG A C 1
ATOM 2620 O O A ARG A 1 167 ? -29.29900 4.68100 35.93500 0.520 18.13000 161 ARG A O 1
ATOM 2621 O O B ARG A 1 167 ? -29.37800 4.57700 35.76100 0.480 18.05000 161 ARG A O 1
ATOM 2662 N N . VAL A 1 168 ? -31.41900 5.14600 36.50400 1.000 18.12000 162 VAL A N 1
ATOM 2663 C CA . VAL A 1 168 ? -31.70600 6.07000 35.40700 1.000 16.58000 162 VAL A CA 1
ATOM 2664 C C . VAL A 1 168 ? -31.90100 7.46800 35.99100 1.000 16.40000 162 VAL A C 1
ATOM 2665 O O . VAL A 1 168 ? -32.84000 7.71100 36.74200 1.000 17.17000 162 VAL A O 1
ATOM 2678 N N . VAL A 1 169 ? -31.03800 8.39400 35.59400 1.000 16.28000 163 VAL A N 1
ATOM 2679 C CA . VAL A 1 169 ? -31.26400 9.79900 35.93800 1.000 16.02000 163 VAL A CA 1
ATOM 2680 C C . VAL A 1 169 ? -32.34100 10.33200 35.01300 1.000 14.98000 163 VAL A C 1
ATOM 2681 O O . VAL A 1 169 ? -32.19100 10.25600 33.78900 1.000 15.47000 163 VAL A O 1
ATOM 2694 N N . GLU A 1 170 ? -33.40700 10.86000 35.59600 1.000 15.71000 164 GLU A N 1
ATOM 2695 C CA . GLU A 1 170 ? -34.49900 11.47400 34.84600 1.000 15.93000 164 GLU A CA 1
ATOM 2696 C C . GLU A 1 170 ? -34.68000 12.92900 35.28000 1.000 15.15000 164 GLU A C 1
ATOM 2697 O O . GLU A 1 170 ? -34.47700 13.27600 36.45100 1.000 15.73000 164 GLU A O 1
ATOM 2709 N N . ARG A 1 171 ? -35.08300 13.77000 34.33600 1.000 14.42000 165 ARG A N 1
ATOM 2710 C CA . ARG A 1 171 ? -35.23700 15.20500 34.50800 1.000 15.61000 165 ARG A CA 1
ATOM 2711 C C . ARG A 1 171 ? -36.59000 15.66500 34.00600 1.000 14.67000 165 ARG A C 1
ATOM 2712 O O . ARG A 1 171 ? -37.03500 15.18500 32.96200 1.000 15.35000 165 ARG A O 1
ATOM 2733 N N . ARG A 1 172 ? -37.19700 16.62900 34.69000 1.000 14.59000 166 ARG A N 1
ATOM 2734 C CA A ARG A 1 172 ? -38.47300 17.21800 34.29600 0.660 13.91000 166 ARG A CA 1
ATOM 2735 C CA B ARG A 1 172 ? -38.45900 17.21500 34.25200 0.340 13.96000 166 ARG A CA 1
ATOM 2736 C C . ARG A 1 172 ? -38.41700 18.72000 34.44900 1.000 14.06000 166 ARG A C 1
ATOM 2737 O O . ARG A 1 172 ? -38.47400 19.20200 35.58500 1.000 15.24000 166 ARG A O 1
ATOM 2778 N N . PRO A 1 173 ? -38.29600 19.50400 33.37700 1.000 15.15000 167 PRO A N 1
ATOM 2779 C CA . PRO A 1 173 ? -38.37900 20.96200 33.50000 1.000 14.96000 167 PRO A CA 1
ATOM 2780 C C . PRO A 1 173 ? -39.85800 21.36900 33.57100 1.000 15.86000 167 PRO A C 1
ATOM 2781 O O . PRO A 1 173 ? -40.77700 20.54800 33.42500 1.000 17.84000 167 PRO A O 1
ATOM 2792 N N . LYS A 1 174 ? -40.08300 22.65100 33.70800 1.000 15.04000 168 LYS A N 1
ATOM 2793 C CA . LYS A 1 174 ? -41.46500 23.13500 33.73200 1.000 15.79000 168 LYS A CA 1
ATOM 2794 C C . LYS A 1 174 ? -42.17900 22.84500 32.44400 1.000 15.99000 168 LYS A C 1
ATOM 2795 O O . LYS A 1 174 ? -41.64300 23.02100 31.34400 1.000 16.98000 168 LYS A O 1
ATOM 2814 N N . GLY A 1 175 ? -43.41700 22.40300 32.55700 1.000 17.15000 169 GLY A N 1
ATOM 2815 C CA . GLY A 1 175 ? -44.26500 22.26200 31.40300 1.000 19.63000 169 GLY A CA 1
ATOM 2816 C C . GLY A 1 175 ? -43.99500 21.08400 30.51000 1.000 18.99000 169 GLY A C 1
ATOM 2817 O O . GLY A 1 175 ? -44.57500 21.02400 29.39400 1.000 20.15000 169 GLY A O 1
ATOM 2821 N N A SER A 1 176 ? -43.14100 20.14200 30.91000 0.550 20.56000 170 SER A N 1
ATOM 2822 N N B SER A 1 176 ? -43.12400 20.15200 30.91000 0.450 20.68000 170 SER A N 1
ATOM 2823 C CA A SER A 1 176 ? -42.74800 19.04600 30.04100 0.550 21.27000 170 SER A CA 1
ATOM 2824 C CA B SER A 1 176 ? -42.72100 19.03800 30.06500 0.450 21.38000 170 SER A CA 1
ATOM 2825 C C A SER A 1 176 ? -42.81000 17.76200 30.85000 0.550 19.69000 170 SER A C 1
ATOM 2826 C C B SER A 1 176 ? -42.84700 17.75100 30.86000 0.450 19.69000 170 SER A C 1
ATOM 2827 O O A SER A 1 176 ? -42.93100 17.80200 32.07200 0.550 23.95000 170 SER A O 1
ATOM 2828 O O B SER A 1 176 ? -43.03700 17.77800 32.07700 0.450 24.17000 170 SER A O 1
ATOM 2833 N N . ASP A 1 177 ? -42.69700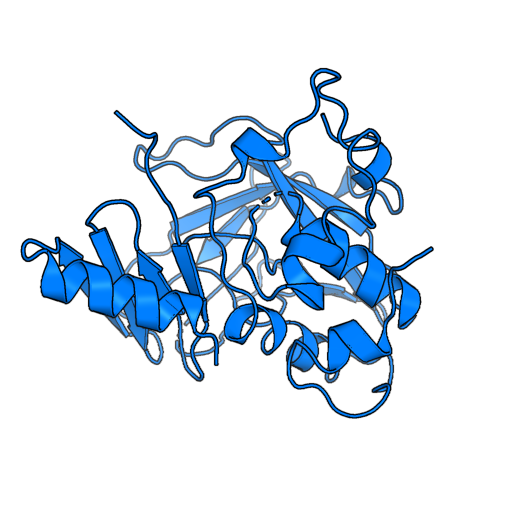 16.61500 30.17400 1.000 20.39000 171 ASP A N 1
ATOM 2834 C CA . ASP A 1 177 ? -42.72300 15.32600 30.84200 1.000 23.15000 171 ASP A CA 1
ATOM 2835 C C . ASP A 1 177 ? -41.32400 14.95200 31.35300 1.000 18.96000 171 ASP A C 1
ATOM 2836 O O . ASP A 1 177 ? -40.32100 15.50800 30.93200 1.000 19.62000 171 ASP A O 1
ATOM 2845 N N . TRP A 1 178 ? -41.29300 13.97800 32.22200 1.000 18.75000 172 TRP A N 1
ATOM 2846 C CA . TRP A 1 178 ? -40.04500 13.33100 32.63200 1.000 18.80000 172 TRP A CA 1
ATOM 2847 C C . TRP A 1 178 ? -39.33600 12.77200 31.41600 1.000 18.86000 172 TRP A C 1
ATOM 2848 O O . TRP A 1 178 ? -39.94900 12.16700 30.53600 1.000 21.00000 172 TRP A O 1
ATOM 2869 N N . GLN A 1 179 ? -38.01800 12.94800 31.33500 1.000 18.02000 173 GLN A N 1
ATOM 2870 C CA . GLN A 1 179 ? -37.21100 12.34700 30.28800 1.000 17.45000 173 GLN A CA 1
ATOM 2871 C C . GLN A 1 179 ? -35.91400 11.81700 30.87500 1.000 17.41000 173 GLN A C 1
ATOM 2872 O O . GLN A 1 179 ? -35.25600 12.51400 31.67300 1.000 17.39000 173 GLN A O 1
ATOM 2886 N N . PRO A 1 180 ? -35.48400 10.62000 30.50900 1.000 17.56000 174 PRO A N 1
ATOM 2887 C CA . PRO A 1 180 ? -34.16800 10.14300 30.96400 1.000 16.80000 174 PRO A CA 1
ATOM 2888 C C . PRO A 1 180 ? -33.06000 10.98000 30.38600 1.000 17.12000 174 PRO A C 1
ATOM 2889 O O . PRO A 1 180 ? -33.11200 11.44300 29.24300 1.000 18.85000 174 PRO A O 1
ATOM 2900 N N . VAL A 1 181 ? -31.99200 11.08600 31.16500 1.000 16.32000 175 VAL A N 1
ATOM 2901 C CA . VAL A 1 181 ? -30.74200 11.72700 30.76400 1.000 16.15000 175 VAL A CA 1
ATOM 2902 C C . VAL A 1 181 ? -29.70700 10.65800 30.42900 1.000 16.18000 175 VAL A C 1
ATOM 2903 O O . VAL A 1 181 ? -29.18700 10.61600 29.31400 1.000 16.14000 175 VAL A O 1
ATOM 2916 N N . TYR A 1 182 ? -29.42200 9.75300 31.36700 1.000 14.68000 176 TYR A N 1
ATOM 2917 C CA . TYR A 1 182 ? -28.50000 8.65600 31.15800 1.000 14.88000 176 TYR A CA 1
ATOM 2918 C C . TYR A 1 182 ? -28.78000 7.60000 32.21700 1.000 15.65000 176 TYR A C 1
ATOM 2919 O O . TYR A 1 182 ? -29.49400 7.84300 33.18800 1.000 16.04000 176 TYR A O 1
ATOM 2937 N N . ARG A 1 183 ? -28.18100 6.42400 32.01000 1.000 16.49000 177 ARG A N 1
ATOM 2938 C CA . ARG A 1 183 ? -28.37500 5.28600 32.91400 1.000 16.76000 177 ARG A CA 1
ATOM 2939 C C . ARG A 1 183 ? -27.04000 4.60300 33.21100 1.000 16.16000 177 ARG A C 1
ATOM 2940 O O . ARG A 1 183 ? -26.13100 4.62500 32.39500 1.000 17.66000 177 ARG A O 1
ATOM 2961 N N . PHE A 1 184 ? -26.93000 4.03300 34.40500 1.000 15.59000 178 PHE A N 1
ATOM 2962 C CA . PHE A 1 184 ? -25.65200 3.45100 34.81000 1.000 17.12000 178 PHE A CA 1
ATOM 2963 C C . PHE A 1 184 ? -25.88800 2.33600 35.81800 1.000 17.43000 178 PHE A C 1
ATOM 2964 O O . PHE A 1 184 ? -26.90300 2.25600 36.45100 1.000 18.46000 178 PHE A O 1
ATOM 2981 N N . ARG A 1 185 ? -24.90500 1.47800 35.97600 1.000 19.62000 179 ARG A N 1
ATOM 2982 C CA . ARG A 1 185 ? -24.98300 0.40700 36.96300 1.000 19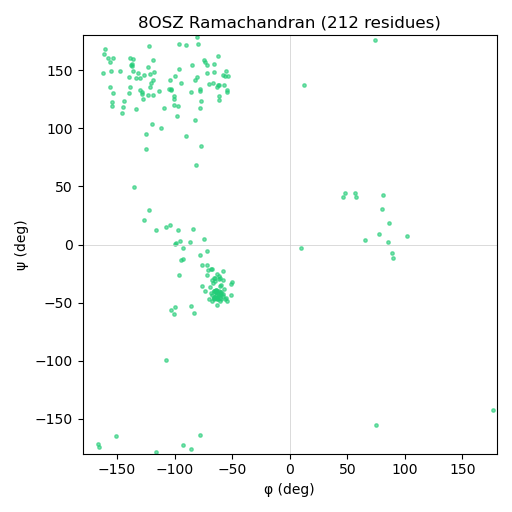.99000 179 ARG A CA 1
ATOM 2983 C C . ARG A 1 185 ? -24.23700 0.84100 38.20400 1.000 18.03000 179 ARG A C 1
ATOM 2984 O O . ARG A 1 185 ? -22.99700 0.91700 38.17700 1.000 19.57000 179 ARG A O 1
ATOM 3005 N N . PRO A 1 186 ? -24.90900 1.09700 39.30700 1.000 19.56000 180 PRO A N 1
ATOM 3006 C CA . PRO A 1 186 ? -24.21000 1.67600 40.43600 1.000 20.43000 180 PRO A CA 1
ATOM 3007 C C . PRO A 1 186 ? -23.15100 0.74100 41.03100 1.000 19.24000 180 PRO A C 1
ATOM 3008 O O . PRO A 1 186 ? -22.16700 1.19100 41.61300 1.000 19.96000 180 PRO A O 1
ATOM 3019 N N . GLU A 1 187 ? -23.37300 -0.58300 40.96000 1.000 19.15000 181 GLU A N 1
ATOM 3020 C CA . GLU A 1 187 ? -22.45900 -1.53800 41.56300 1.000 21.40000 181 GLU A CA 1
ATOM 3021 C C . GLU A 1 187 ? -21.14700 -1.65600 40.82500 1.000 19.48000 181 GLU A C 1
ATOM 3022 O O . GLU A 1 187 ? -20.23600 -2.31900 41.35600 1.000 21.25000 181 GLU A O 1
ATOM 3034 N N . LEU A 1 188 ? -20.99400 -1.00500 39.68700 1.000 18.19000 182 LEU A N 1
ATOM 3035 C CA . LEU A 1 188 ? -19.71500 -0.98900 39.00100 1.000 20.86000 182 LEU A CA 1
ATOM 3036 C C . LEU A 1 188 ? -18.89600 0.23800 39.34600 1.000 20.51000 182 LEU A C 1
ATOM 3037 O O . LEU A 1 188 ? -17.78800 0.38100 38.83400 1.000 21.82000 182 LEU A O 1
ATOM 3053 N N . ALA A 1 189 ? -19.38200 1.08400 40.23800 1.000 19.34000 183 ALA A N 1
ATOM 3054 C CA . ALA A 1 189 ? -18.59700 2.21800 40.69900 1.000 18.79000 183 ALA A CA 1
ATOM 3055 C C . ALA A 1 189 ? -17.26400 1.71600 41.24400 1.000 18.82000 183 ALA A C 1
ATOM 3056 O O . ALA A 1 189 ? -17.19500 0.64700 41.86700 1.000 20.83000 183 ALA A O 1
ATOM 3063 N N . ASP A 1 190 ? -16.21100 2.51800 41.12600 1.000 16.73000 184 ASP A N 1
ATOM 3064 C CA . ASP A 1 190 ? -14.85100 2.06000 41.48000 1.000 17.29000 184 ASP A CA 1
ATOM 3065 C C . ASP A 1 190 ? -14.02400 3.28200 41.84400 1.000 17.92000 184 ASP A C 1
ATOM 3066 O O . ASP A 1 190 ? -13.84600 4.20800 41.02300 1.000 16.98000 184 ASP A O 1
ATOM 3075 N N . PRO A 1 191 ? -13.47100 3.32700 43.03300 1.000 17.13000 185 PRO A N 1
ATOM 3076 C CA . PRO A 1 191 ? -12.56900 4.42900 43.36300 1.000 17.95000 185 PRO A CA 1
ATOM 3077 C C . PRO A 1 191 ? -11.47100 4.67300 42.34300 1.000 19.81000 185 PRO A C 1
ATOM 3078 O O . PRO A 1 191 ? -11.05700 5.82800 42.12400 1.000 20.56000 185 PRO A O 1
ATOM 3089 N N . SER A 1 192 ? -10.98200 3.60700 41.72500 1.000 18.92000 186 SER A N 1
ATOM 3090 C CA . SER A 1 192 ? -9.90700 3.63500 40.74500 1.000 19.98000 186 SER A CA 1
ATOM 3091 C C . SER A 1 192 ? -10.39300 3.47900 39.31700 1.000 20.40000 186 SER A C 1
ATOM 3092 O O . SER A 1 192 ? -9.60200 3.18100 38.40500 1.000 21.54000 186 SER A O 1
ATOM 3100 N N . GLY A 1 193 ? -11.67000 3.68200 39.08800 1.000 17.64000 187 GLY A N 1
ATOM 3101 C CA . GLY A 1 193 ? -12.20600 3.43400 37.77300 1.000 18.34000 187 GLY A CA 1
ATOM 3102 C C . GLY A 1 193 ? -11.66600 4.28400 36.63500 1.000 18.38000 187 GLY A C 1
ATOM 3103 O O . GLY A 1 193 ? -11.65900 3.80700 35.46900 1.000 20.59000 187 GLY A O 1
ATOM 3106 N N . TRP A 1 194 ? -11.15900 5.48800 36.91600 1.000 18.63000 188 TRP A N 1
ATOM 3107 C CA . TRP A 1 194 ? -10.59300 6.30700 35.85000 1.000 19.65000 188 TRP A CA 1
ATOM 3108 C C . TRP A 1 194 ? -9.43400 5.60200 35.18500 1.000 19.91000 188 TRP A C 1
ATOM 3109 O O . TRP A 1 194 ? -9.22000 5.79900 33.98100 1.000 22.85000 188 TRP A O 1
ATOM 3130 N N . ASP A 1 195 ? -8.72200 4.74600 35.92900 1.000 22.08000 189 ASP A N 1
ATOM 3131 C CA . ASP A 1 195 ? -7.54900 4.06700 35.39100 1.000 26.44000 189 ASP A CA 1
ATOM 3132 C C . ASP A 1 195 ? -7.92300 3.07800 34.30100 1.000 30.69000 189 ASP A C 1
ATOM 3133 O O . ASP A 1 195 ? -7.05100 2.71600 33.50700 1.000 36.75000 189 ASP A O 1
ATOM 3142 N N . ALA A 1 196 ? -9.16600 2.62400 34.24700 1.000 29.44000 190 ALA A N 1
ATOM 3143 C CA . ALA A 1 196 ? -9.62000 1.58800 33.32800 1.000 33.73000 190 ALA A CA 1
ATOM 3144 C C . ALA A 1 196 ? -10.34600 2.11300 32.09200 1.000 35.67000 190 ALA A C 1
ATOM 3145 O O . ALA A 1 196 ? -10.76100 1.31600 31.24000 1.000 37.16000 190 ALA A O 1
ATOM 3152 N N . VAL A 1 197 ? -10.50400 3.42300 31.94900 1.000 30.04000 191 VAL A N 1
ATOM 3153 C CA . VAL A 1 197 ? -11.29700 3.94700 30.84300 1.000 27.86000 191 VAL A CA 1
ATOM 3154 C C . VAL A 1 197 ? -10.56500 3.73300 29.52100 1.000 32.01000 191 VAL A C 1
ATOM 3155 O O . VAL A 1 197 ? -9.36500 4.00500 29.40300 1.000 30.25000 191 VAL A O 1
ATOM 3168 N N . ARG A 1 198 ? -11.32000 3.33200 28.50100 1.000 32.62000 192 ARG A N 1
ATOM 3169 C CA . ARG A 1 198 ? -10.82200 3.14700 27.14900 1.000 30.51000 192 ARG A CA 1
ATOM 3170 C C . ARG A 1 198 ? -11.56300 4.09900 26.23000 1.000 36.20000 192 ARG A C 1
ATOM 3171 O O . ARG A 1 198 ? -12.77200 4.30600 26.38900 1.000 42.85000 192 ARG A O 1
ATOM 3180 N N . LEU A 1 211 ? -16.23500 17.75500 6.68600 1.000 51.26000 205 LEU A N 1
ATOM 3181 C CA . LEU A 1 211 ? -16.91000 18.62800 7.63100 1.000 49.09000 205 LEU A CA 1
ATOM 3182 C C . LEU A 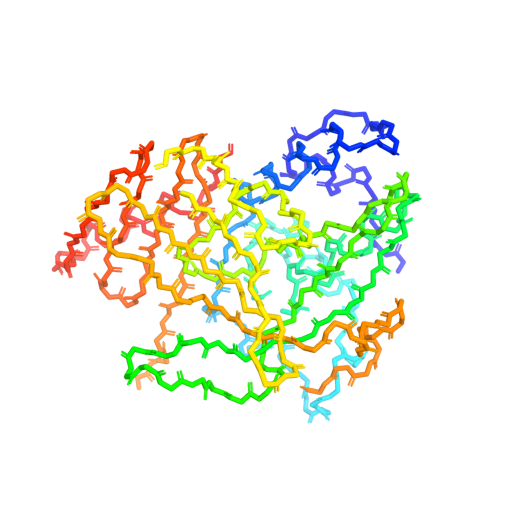1 211 ? -16.56200 18.21300 9.06200 1.000 60.44000 205 LEU A C 1
ATOM 3183 O O . LEU A 1 211 ? -16.51100 17.02100 9.38900 1.000 57.03000 205 LEU A O 1
ATOM 3185 N N . ALA A 1 212 ? -16.29400 19.20500 9.91100 1.000 52.15000 206 ALA A N 1
ATOM 3186 C CA . ALA A 1 212 ? -16.06200 18.94100 11.32800 1.000 49.02000 206 ALA A CA 1
ATOM 3187 C C . ALA A 1 212 ? -17.25200 18.20500 11.93800 1.000 53.52000 206 ALA A C 1
ATOM 3188 O O . ALA A 1 212 ? -18.40700 18.42900 11.56700 1.000 38.45000 206 ALA A O 1
ATOM 3190 N N . GLY A 1 213 ? -16.96200 17.31400 12.88800 1.000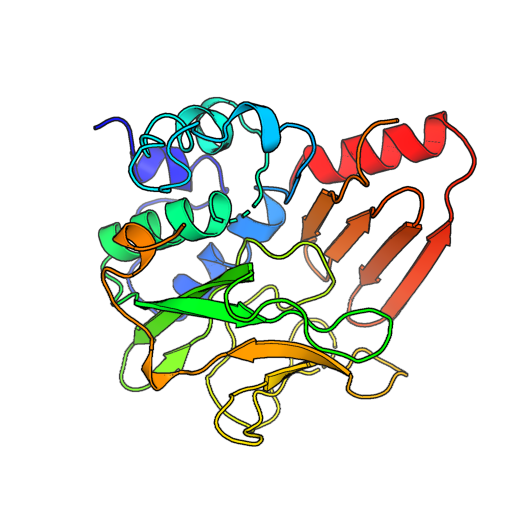 47.57000 207 GLY A N 1
ATOM 3191 C CA . GLY A 1 213 ? -18.02500 16.67000 13.64200 1.000 41.00000 207 GLY A CA 1
ATOM 3192 C C . GLY A 1 213 ? -18.83600 17.66800 14.44900 1.000 21.33000 207 GLY A C 1
ATOM 3193 O O . GLY A 1 213 ? -18.39200 18.80600 14.68900 1.000 30.56000 207 GLY A O 1
ATOM 3197 N N . THR A 1 214 ? -20.03900 17.22200 14.87000 1.000 27.00000 208 THR A N 1
ATOM 3198 C CA . THR A 1 214 ? -20.96600 18.14200 15.55200 1.000 19.68000 208 THR A CA 1
ATOM 3199 C C . THR A 1 214 ? -20.31000 18.63600 16.83500 1.000 18.92000 208 THR A C 1
ATOM 3200 O O . THR A 1 214 ? -19.78900 17.84500 17.65800 1.000 23.11000 208 THR A O 1
ATOM 3211 N N . THR A 1 215 ? -20.29600 19.91000 16.97600 1.000 17.99000 209 THR A N 1
ATOM 3212 C CA . THR A 1 215 ? -19.71100 20.52900 18.15000 1.000 17.01000 209 THR A CA 1
ATOM 3213 C C . THR A 1 215 ? -20.77100 20.69900 19.25200 1.000 15.29000 209 THR A C 1
ATOM 3214 O O . THR A 1 215 ? -21.90600 21.07700 18.99900 1.000 15.16000 209 THR A O 1
ATOM 3225 N N A PHE A 1 216 ? -20.35900 20.39500 20.49100 0.520 14.96000 210 PHE A N 1
ATOM 3226 N N B PHE A 1 216 ? -20.35700 20.38900 20.49100 0.480 14.97000 210 PHE A N 1
ATOM 3227 C CA A PHE A 1 216 ? -21.20100 20.50500 21.67500 0.520 14.51000 210 PHE A CA 1
ATOM 3228 C CA B PHE A 1 216 ? -21.19800 20.49600 21.67900 0.480 14.59000 210 PHE A CA 1
ATOM 3229 C C A PHE A 1 216 ? -20.49100 21.45200 22.63900 0.520 14.07000 210 PHE A C 1
ATOM 3230 C C B PHE A 1 216 ? -20.48900 21.45500 22.63300 0.480 14.85000 210 PHE A C 1
ATOM 3231 O O A PHE A 1 216 ? -19.33900 21.22500 22.96300 0.520 14.61000 210 PHE A O 1
ATOM 3232 O O B PHE A 1 216 ? -19.33900 21.22600 22.96300 0.480 13.68000 210 PHE A O 1
ATOM 3265 N N . ARG A 1 217 ? -21.16000 22.51100 23.07300 1.000 13.69000 211 ARG A N 1
ATOM 3266 C CA . ARG A 1 217 ? -20.58000 23.46400 24.01600 1.000 14.54000 211 ARG A CA 1
ATOM 3267 C C . ARG A 1 217 ? -21.69000 23.89000 24.98400 1.000 13.13000 211 ARG A C 1
ATOM 3268 O O . ARG A 1 217 ? -22.78100 24.13400 24.54800 1.000 13.61000 211 ARG A O 1
ATOM 3289 N N . SER A 1 218 ? -21.40000 23.98400 26.27900 1.000 13.04000 212 SER A N 1
ATOM 3290 C CA . SER A 1 218 ? -22.42300 24.42600 27.23700 1.000 12.83000 212 SER A CA 1
ATOM 3291 C C . SER A 1 218 ? -21.77200 24.89800 28.52300 1.000 12.92000 212 SER A C 1
ATOM 3292 O O . SER A 1 218 ? -20.60600 24.54600 28.80800 1.000 13.20000 212 SER A O 1
ATOM 3300 N N . ARG A 1 219 ? -22.55300 25.61500 29.31200 1.000 12.50000 213 ARG A N 1
ATOM 3301 C CA . ARG A 1 219 ? -22.13300 25.86900 30.70000 1.000 12.38000 213 ARG A CA 1
ATOM 3302 C C . ARG A 1 219 ? -23.37800 26.18900 31.50500 1.000 12.96000 213 ARG A C 1
ATOM 3303 O O . ARG A 1 219 ? -24.42700 26.57600 30.98200 1.000 13.60000 213 ARG A O 1
ATOM 3324 N N . ALA A 1 220 ? -23.25200 26.05100 32.83600 1.000 13.42000 214 ALA A N 1
ATOM 3325 C CA . ALA A 1 220 ? -24.30400 26.53100 33.71100 1.000 13.06000 214 ALA A CA 1
ATOM 3326 C C . ALA A 1 220 ? -24.27700 28.06000 33.81400 1.000 13.34000 214 ALA A C 1
ATOM 3327 O O . ALA A 1 220 ? -23.25000 28.72100 33.63700 1.000 14.58000 214 ALA A O 1
ATOM 3334 N N . THR A 1 221 ? -25.44000 28.57400 34.20700 1.000 15.68000 215 THR A N 1
ATOM 3335 C CA . THR A 1 221 ? -25.65900 29.95400 34.60400 1.000 16.26000 215 THR A CA 1
ATOM 3336 C C . THR A 1 221 ? -26.06800 29.93700 36.08800 1.000 16.72000 215 THR A C 1
ATOM 3337 O O . THR A 1 221 ? -26.28000 28.89300 36.66600 1.000 16.68000 215 THR A O 1
ATOM 3348 N N . ASP A 1 222 ? -26.34400 31.11400 36.65700 1.000 17.32000 216 ASP A N 1
ATOM 3349 C CA . ASP A 1 222 ? -26.77000 31.17300 38.05200 1.000 18.72000 216 ASP A CA 1
ATOM 3350 C C . ASP A 1 222 ? -28.05400 30.40900 38.28200 1.000 16.73000 216 ASP A C 1
ATOM 3351 O O . ASP A 1 222 ? -28.21600 29.78600 39.33100 1.000 18.70000 216 ASP A O 1
ATOM 3360 N N . ASN A 1 223 ? -28.99100 30.41400 37.32600 1.000 17.58000 217 ASN A N 1
ATOM 3361 C CA . ASN A 1 223 ? -30.28000 29.78100 37.54300 1.000 17.11000 217 ASN A CA 1
ATOM 3362 C C . ASN A 1 223 ? -30.64000 28.77000 36.45000 1.000 14.58000 217 ASN A C 1
ATOM 3363 O O . ASN A 1 223 ? -31.78800 28.39500 36.34500 1.000 15.95000 217 ASN A O 1
ATOM 3373 N N . GLY A 1 224 ? -29.66100 28.26100 35.72900 1.000 14.79000 218 GLY A N 1
ATOM 3374 C CA . GLY A 1 224 ? -29.99700 27.31300 34.65600 1.000 14.74000 218 GLY A CA 1
ATOM 3375 C C . GLY A 1 224 ? -28.75700 26.92600 33.90500 1.000 14.37000 218 GLY A C 1
ATOM 3376 O O . GLY A 1 224 ? -27.66900 26.68700 34.44400 1.000 13.73000 218 GLY A O 1
ATOM 3380 N N . LYS A 1 225 ? -28.91400 26.76800 32.57800 1.000 13.94000 219 LYS A N 1
ATOM 3381 C CA . LYS A 1 225 ? -27.84900 26.28000 31.70800 1.000 12.34000 219 LYS A CA 1
ATOM 3382 C C . LYS A 1 225 ? -28.07800 26.77300 30.29400 1.000 13.67000 219 LYS A C 1
ATOM 3383 O O . LYS A 1 225 ? -29.24200 26.99000 29.89600 1.000 14.84000 219 LYS A O 1
ATOM 3402 N N . ILE A 1 226 ? -26.99000 26.97900 29.57100 1.000 12.97000 220 ILE A N 1
ATOM 3403 C CA . ILE A 1 226 ? -27.01000 27.34000 28.16300 1.000 12.98000 220 ILE A CA 1
ATOM 3404 C C . ILE A 1 226 ? -26.24500 26.26400 27.42200 1.000 13.43000 220 ILE A C 1
ATOM 3405 O O . ILE A 1 226 ? -25.12600 25.88000 27.81100 1.000 13.59000 220 ILE A O 1
ATOM 3421 N N . VAL A 1 227 ? -26.81900 25.82600 26.28800 1.000 12.99000 221 VAL A N 1
ATOM 3422 C CA . VAL A 1 227 ? -26.29600 24.66900 25.56600 1.000 13.01000 221 VAL A CA 1
ATOM 3423 C C . VAL A 1 227 ? -26.34700 24.96200 24.06100 1.000 13.66000 221 VAL A C 1
ATOM 3424 O O . VAL A 1 227 ? -27.41000 25.33900 23.54500 1.000 14.11000 221 VAL A O 1
ATOM 3437 N N . LEU A 1 228 ? -25.26600 24.74800 23.34600 1.000 12.81000 222 LEU A N 1
ATOM 3438 C CA . LEU A 1 228 ? -25.23200 24.92100 21.89000 1.000 12.46000 222 LEU A CA 1
ATOM 3439 C C . LEU A 1 228 ? -24.73700 23.61200 21.29800 1.000 12.69000 222 LEU A C 1
ATOM 3440 O O . LEU A 1 228 ? -23.58900 23.18000 21.52800 1.000 13.60000 222 LEU A O 1
ATOM 3456 N N A ILE A 1 229 ? -25.58700 22.94500 20.53600 0.430 13.83000 223 ILE A N 1
ATOM 3457 N N B ILE A 1 229 ? -25.60600 22.96600 20.51000 0.570 13.84000 223 ILE A N 1
ATOM 3458 C CA A ILE A 1 229 ? -25.19900 21.71800 19.84300 0.430 14.46000 223 ILE A CA 1
ATOM 3459 C CA B ILE A 1 229 ? -25.35000 21.68100 19.83300 0.570 14.35000 223 ILE A CA 1
ATOM 3460 C C A ILE A 1 229 ? -25.42800 21.96500 18.35200 0.430 13.46000 223 ILE A C 1
ATOM 3461 C C B ILE A 1 229 ? -25.46600 21.98400 18.33400 0.570 13.44000 223 ILE A C 1
ATOM 3462 O O A ILE A 1 229 ? -26.56700 22.09900 17.90200 0.430 13.66000 223 ILE A O 1
ATOM 3463 O O B ILE A 1 229 ? -26.57800 22.17600 17.84900 0.570 13.69000 223 ILE A O 1
ATOM 3494 N N . GLY A 1 230 ? -24.35100 22.10100 17.62100 1.000 13.54000 224 GLY A N 1
ATOM 3495 C CA . GLY A 1 230 ? -24.46900 22.53700 16.23600 1.000 13.73000 224 GLY A CA 1
ATOM 349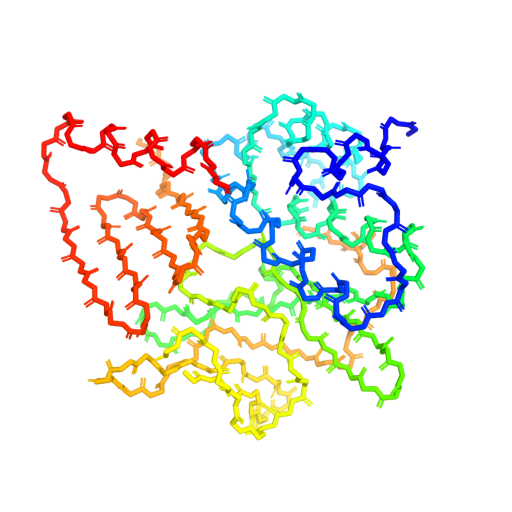6 C C . GLY A 1 230 ? -25.04900 23.93400 16.21600 1.000 13.64000 224 GLY A C 1
ATOM 3497 O O . GLY A 1 230 ? -24.53500 24.83800 16.89200 1.000 14.88000 224 GLY A O 1
ATOM 3501 N N . ARG A 1 231 ? -26.13400 24.16800 15.48500 1.000 13.19000 225 ARG A N 1
ATOM 3502 C CA . ARG A 1 231 ? -26.81700 25.45500 15.49500 1.000 12.30000 225 ARG A CA 1
ATOM 3503 C C . ARG A 1 231 ? -27.95000 25.50800 16.53000 1.000 13.14000 225 ARG A C 1
ATOM 3504 O O . ARG A 1 231 ? -28.57100 26.50600 16.66600 1.000 13.84000 225 ARG A O 1
ATOM 3525 N N . ARG A 1 232 ? -28.20300 24.41300 17.22000 1.000 13.51000 226 ARG A N 1
ATOM 3526 C CA . ARG A 1 232 ? -29.33800 24.32100 18.15500 1.000 13.48000 226 ARG A CA 1
ATOM 3527 C C . ARG A 1 232 ? -28.98200 24.92800 19.50800 1.000 12.10000 226 ARG A C 1
ATOM 3528 O O . ARG A 1 232 ? -28.19100 24.34100 20.27000 1.000 13.58000 226 ARG A O 1
ATOM 3549 N N . TYR A 1 233 ? -29.53900 26.11100 19.80000 1.000 12.15000 227 TYR A N 1
ATOM 3550 C CA . TYR A 1 233 ? -29.26300 26.80800 21.02800 1.000 12.23000 227 TYR A CA 1
ATOM 3551 C C . TYR A 1 233 ? -30.41900 26.59500 22.01600 1.000 12.87000 227 TYR A C 1
ATOM 3552 O O . TYR A 1 233 ? -31.57600 26.86500 21.69400 1.000 14.98000 227 TYR A O 1
ATOM 3570 N N . PHE A 1 234 ? -30.10200 26.11900 23.19800 1.000 12.56000 228 PHE A N 1
ATOM 3571 C CA . PHE A 1 234 ? -31.05500 25.84300 24.28700 1.000 12.79000 228 PHE A CA 1
ATOM 3572 C C . PHE A 1 234 ? -30.67900 26.67600 25.49300 1.000 13.63000 228 PHE A C 1
ATOM 3573 O O . PHE A 1 234 ? -29.49100 26.77700 25.83300 1.000 13.31000 228 PHE A O 1
ATOM 3590 N N . THR A 1 235 ? -31.65800 27.22300 26.15000 1.000 13.29000 229 THR A N 1
ATOM 3591 C CA . THR A 1 235 ? -31.47500 27.86100 27.44800 1.000 13.11000 229 THR A CA 1
ATOM 3592 C C . THR A 1 235 ? -32.56800 27.37200 28.37800 1.000 13.15000 229 THR A C 1
ATOM 3593 O O . THR A 1 235 ? -33.72300 27.14800 28.00300 1.000 13.77000 229 THR A O 1
ATOM 3604 N N . VAL A 1 236 ? -32.19300 27.19300 29.64500 1.000 12.74000 230 VAL A N 1
ATOM 3605 C CA . VAL A 1 236 ? -33.17000 26.98400 30.71600 1.000 13.06000 230 VAL A CA 1
ATOM 3606 C C . VAL A 1 236 ? -32.86300 27.97700 31.82300 1.000 13.18000 230 VAL A C 1
ATOM 3607 O O . VAL A 1 236 ? -31.69100 28.19600 32.15100 1.000 13.85000 230 VAL A O 1
ATOM 3620 N N . GLU A 1 237 ? -33.90200 28.66500 32.28200 1.000 14.27000 231 GLU A N 1
ATOM 3621 C CA . GLU A 1 237 ? -33.78100 29.67900 33.32300 1.000 16.52000 231 GLU A CA 1
ATOM 3622 C C . GLU A 1 237 ? -34.89100 29.43800 34.32800 1.000 14.96000 231 GLU A C 1
ATOM 3623 O O . GLU A 1 237 ? -36.06900 29.48400 33.97400 1.000 15.00000 231 GLU A O 1
ATOM 3635 N N . ASP A 1 238 ? -34.50700 29.10500 35.57200 1.000 15.09000 232 ASP A N 1
ATOM 3636 C CA . ASP A 1 238 ? -35.49100 28.71900 36.57400 1.000 15.97000 232 ASP A CA 1
ATOM 3637 C C . ASP A 1 238 ? -36.51700 27.71800 36.05900 1.000 14.62000 232 ASP A C 1
ATOM 3638 O O . ASP A 1 238 ? -37.71100 27.76200 36.32200 1.000 15.24000 232 ASP A O 1
ATOM 3647 N N . GLY A 1 239 ? -36.05400 26.74200 35.27500 1.000 14.64000 233 GLY A N 1
ATOM 3648 C CA . GLY A 1 239 ? -36.85600 25.64900 34.83000 1.000 14.73000 233 GLY A CA 1
ATOM 3649 C C . GLY A 1 239 ? -37.60500 25.88800 33.53500 1.000 14.36000 233 GLY A C 1
ATOM 3650 O O . GLY A 1 239 ? -38.27500 24.96700 33.08900 1.000 15.27000 233 GLY A O 1
ATOM 3654 N N . VAL A 1 240 ? -37.57000 27.09700 33.02400 1.000 13.33000 234 VAL A N 1
ATOM 3655 C CA . VAL A 1 240 ? -38.31100 27.48200 31.82000 1.000 13.73000 234 VAL A CA 1
ATOM 3656 C C . VAL A 1 240 ? -37.35500 27.39700 30.61900 1.000 13.89000 234 VAL A C 1
ATOM 3657 O O . VAL A 1 240 ? -36.33500 28.09000 30.58200 1.000 14.44000 234 VAL A O 1
ATOM 3670 N N . GLU A 1 241 ? -37.68500 26.55300 29.65700 1.000 13.66000 235 GLU A N 1
ATOM 3671 C CA . GLU A 1 241 ? -36.81900 26.29900 28.51300 1.000 13.15000 235 GLU A CA 1
ATOM 3672 C C . GLU A 1 241 ? -37.21100 27.05900 27.27300 1.000 12.50000 235 GLU A C 1
ATOM 3673 O O . GLU A 1 241 ? -38.39600 27.20700 26.96700 1.000 13.81000 235 GLU A O 1
ATOM 3685 N N . ARG A 1 242 ? -36.20200 27.46600 26.50200 1.000 13.12000 236 ARG A N 1
ATOM 3686 C CA . ARG A 1 242 ? -36.38300 28.14000 25.24300 1.000 12.96000 236 ARG A CA 1
ATOM 3687 C C . ARG A 1 242 ? -35.33200 27.56800 24.31000 1.000 14.29000 236 ARG A C 1
ATOM 3688 O O . ARG A 1 242 ? -34.25900 27.23100 24.72300 1.000 15.02000 236 ARG A O 1
ATOM 3709 N N . THR A 1 243 ? -35.67200 27.41500 23.04700 1.000 14.24000 237 THR A N 1
ATOM 3710 C CA . THR A 1 243 ? -34.71000 26.93900 22.07800 1.000 13.30000 237 THR A CA 1
ATOM 3711 C C . THR A 1 243 ? -34.81700 27.75200 20.80300 1.000 21.92000 237 THR A C 1
ATOM 3712 O O . THR A 1 243 ? -35.87400 28.30500 20.49600 1.000 55.94000 237 THR A O 1
ATOM 3723 N N . LYS A 1 244 ? -33.73000 27.82400 20.06100 1.000 13.38000 238 LYS A N 1
ATOM 3724 C CA . LYS A 1 244 ? -33.70700 28.50200 18.78600 1.000 14.60000 238 LYS A CA 1
ATOM 3725 C C . LYS A 1 244 ? -32.60900 27.90000 17.90900 1.000 13.93000 238 LYS A C 1
ATOM 3726 O O . LYS A 1 244 ? -31.53100 27.69500 18.37300 1.000 14.12000 238 LYS A O 1
ATOM 3745 N N . VAL A 1 245 ? -32.92100 27.55400 16.67200 1.000 13.77000 239 VAL A N 1
ATOM 3746 C CA . VAL A 1 245 ? -31.87700 27.21500 15.70100 1.000 14.01000 239 VAL A CA 1
ATOM 3747 C C . VAL A 1 245 ? -31.24200 28.50200 15.17600 1.000 13.60000 239 VAL A C 1
ATOM 3748 O O . VAL A 1 245 ? -31.93900 29.33800 14.59800 1.000 16.00000 239 VAL A O 1
ATOM 3761 N N . LEU A 1 246 ? -29.97400 28.67600 15.42900 1.000 13.19000 240 LEU A N 1
ATOM 3762 C CA . LEU A 1 246 ? -29.26900 29.90000 15.05200 1.000 14.62000 240 LEU A CA 1
ATOM 3763 C C . LEU A 1 246 ? -28.93200 29.88800 13.56300 1.000 13.88000 240 LEU A C 1
ATOM 3764 O O . LEU A 1 246 ? -28.45100 28.88800 13.02000 1.000 14.82000 240 LEU A O 1
ATOM 3780 N N . VAL A 1 247 ? -29.25100 30.99800 12.92100 1.000 14.38000 241 VAL A N 1
ATOM 3781 C CA . VAL A 1 247 ? -28.94400 31.20800 11.50100 1.000 13.55000 241 VAL A CA 1
ATOM 3782 C C . VAL A 1 247 ? -27.70600 32.07300 11.33700 1.000 14.33000 241 VAL A C 1
ATOM 3783 O O . VAL A 1 247 ? -26.72800 31.63900 10.71000 1.000 14.44000 241 VAL A O 1
ATOM 3796 N N . LYS A 1 248 ? -27.72300 33.30500 11.84700 1.000 14.66000 242 LYS A N 1
ATOM 3797 C CA . LYS A 1 248 ? -26.67000 34.28700 11.58800 1.000 15.25000 242 LYS A CA 1
ATOM 3798 C C . LYS A 1 248 ? -25.34100 33.90500 12.18600 1.000 14.54000 242 LYS A C 1
ATOM 3799 O O . LYS A 1 248 ? -25.25000 33.54600 13.37100 1.000 15.22000 242 LYS A O 1
ATOM 3818 N N . ALA A 1 249 ? -24.27700 34.14400 11.42400 1.000 14.11000 243 ALA A N 1
ATOM 3819 C CA . ALA A 1 249 ? -22.93900 33.86200 11.87900 1.000 14.98000 243 ALA A CA 1
ATOM 3820 C C . ALA A 1 249 ? -22.54100 34.70900 13.07500 1.000 15.55000 243 ALA A C 1
ATOM 3821 O O . ALA A 1 249 ? -21.83100 34.21200 13.95800 1.000 16.46000 243 ALA A O 1
ATOM 3828 N N . ASP A 1 250 ? -22.93500 35.97200 13.09800 1.000 16.75000 244 ASP A N 1
ATOM 3829 C CA . ASP A 1 250 ? -22.57400 36.83200 14.22100 1.000 18.17000 244 ASP A CA 1
ATOM 3830 C C . ASP A 1 250 ? -23.28500 36.41500 15.50800 1.000 18.27000 244 ASP A C 1
ATOM 3831 O O . ASP A 1 250 ? -22.67300 36.40100 16.57600 1.000 19.06000 244 ASP A O 1
ATOM 3840 N N . GLU A 1 251 ? -24.55900 36.07700 15.41700 1.000 16.68000 245 GLU A N 1
ATOM 3841 C CA . GLU A 1 251 ? -25.27600 35.60500 16.60100 1.000 16.90000 245 GLU A CA 1
ATOM 3842 C C . GLU A 1 251 ? -24.65900 34.30400 17.07600 1.000 15.58000 245 GLU A C 1
ATOM 3843 O O . GLU A 1 251 ? -24.49500 34.09600 18.30600 1.000 17.06000 245 GLU A O 1
ATOM 3855 N N . PHE A 1 252 ? -24.36400 33.37700 16.16100 1.000 15.13000 246 PHE A N 1
ATOM 3856 C CA . PHE A 1 252 ? -23.72300 32.11000 16.50200 1.000 14.88000 246 PHE A CA 1
ATOM 3857 C C . PHE A 1 252 ? -22.44000 32.35300 17.26000 1.000 14.88000 246 PHE A C 1
ATOM 3858 O O . PHE A 1 252 ? -22.21700 31.76600 18.33200 1.000 15.24000 246 PHE A O 1
ATOM 3875 N N . GLN A 1 253 ? -21.57200 33.24700 16.75800 1.000 16.11000 247 GLN A N 1
ATOM 3876 C CA . GLN A 1 253 ? -20.31200 33.50500 17.43700 1.000 16.49000 247 GLN A CA 1
ATOM 3877 C C . GLN A 1 253 ? -20.51900 34.17600 18.78000 1.000 17.79000 247 GLN A C 1
ATOM 3878 O O . GLN A 1 253 ? -19.79100 33.85200 19.75100 1.000 18.13000 247 GLN A O 1
ATOM 3892 N N . ASP A 1 254 ? -21.53100 35.01400 18.90700 1.000 17.59000 248 ASP A N 1
ATOM 3893 C CA . ASP A 1 254 ? -21.82100 35.63100 20.20700 1.000 17.94000 248 ASP A CA 1
ATOM 3894 C C . ASP A 1 254 ? -22.22900 34.57400 21.23200 1.000 17.42000 248 ASP A C 1
ATOM 3895 O O . ASP A 1 254 ? -21.86300 34.68000 22.42100 1.000 17.86000 248 ASP A O 1
ATOM 3904 N N . VAL A 1 255 ? -23.02100 33.56200 20.83400 1.000 16.27000 249 VAL A N 1
ATOM 3905 C CA . VAL A 1 255 ? -23.39300 32.49300 21.76600 1.000 15.36000 249 VAL A CA 1
ATOM 3906 C C . VAL A 1 255 ? -22.18600 31.66900 22.13200 1.000 16.05000 249 VAL A C 1
ATOM 3907 O O . VAL A 1 255 ? -22.02300 31.33800 23.31600 1.000 16.12000 249 VAL A O 1
ATOM 3920 N N . VAL A 1 256 ? -21.32600 31.29700 21.18700 1.000 15.89000 250 VAL A N 1
ATOM 3921 C CA . VAL A 1 256 ? -20.10600 30.57600 21.49200 1.000 17.05000 250 VAL A CA 1
ATOM 3922 C C . VAL A 1 256 ? -19.29200 31.35900 22.50000 1.000 17.71000 250 VAL A C 1
ATOM 3923 O O . VAL A 1 256 ? -18.79100 30.81400 23.50500 1.000 18.00000 250 VAL A O 1
ATOM 3936 N N . ASP A 1 257 ? -19.15000 32.66600 22.28700 1.000 17.49000 251 ASP A N 1
ATOM 3937 C CA . ASP A 1 257 ? -18.32400 33.49300 23.17700 1.000 17.91000 251 ASP A CA 1
ATOM 3938 C C . ASP A 1 257 ? -18.93300 33.47900 24.57200 1.000 19.30000 251 ASP A C 1
ATOM 3939 O O . ASP A 1 257 ? -18.19300 33.45000 25.59600 1.000 20.36000 251 ASP A O 1
ATOM 3948 N N . LEU A 1 258 ? -20.24200 33.65800 24.66200 1.000 17.78000 252 LEU A N 1
ATOM 3949 C CA . LEU A 1 258 ? -20.90900 33.66400 25.96700 1.000 17.56000 252 LEU A CA 1
ATOM 3950 C C . LEU A 1 258 ? -20.70900 32.36600 26.71000 1.000 17.00000 252 LEU A C 1
ATOM 3951 O O . LEU A 1 258 ? -20.42500 32.36800 27.93400 1.000 17.40000 252 LEU A O 1
ATOM 3967 N N . ILE A 1 259 ? -20.81500 31.23700 26.04600 1.000 16.62000 253 ILE A N 1
ATOM 3968 C CA . ILE A 1 259 ? -20.59700 29.97000 26.72500 1.000 16.32000 253 ILE A CA 1
ATOM 3969 C C . ILE A 1 259 ? -19.15900 29.84700 27.16600 1.000 17.55000 253 ILE A C 1
ATOM 3970 O O . ILE A 1 259 ? -18.88000 29.49900 28.32800 1.000 17.33000 253 ILE A O 1
ATOM 3986 N N . LEU A 1 260 ? -18.20900 30.14600 26.29600 1.000 18.81000 254 LEU A N 1
ATOM 3987 C CA . LEU A 1 260 ? -16.81500 29.84700 26.58800 1.000 18.60000 254 LEU A CA 1
ATOM 3988 C C . LEU A 1 260 ? -16.20500 30.81700 27.57500 1.000 19.96000 254 LEU A C 1
ATOM 3989 O O . LEU A 1 260 ? -15.18000 30.46800 28.18300 1.000 24.22000 254 LEU A O 1
ATOM 4005 N N . ALA A 1 261 ? -16.81900 31.95900 27.76600 1.000 18.61000 255 ALA A N 1
ATOM 4006 C CA . ALA A 1 261 ? -16.31500 32.95800 28.70000 1.000 22.78000 255 ALA A CA 1
ATOM 4007 C C . ALA A 1 261 ? -16.50300 32.53200 30.14300 1.000 27.01000 255 ALA A C 1
ATOM 4008 O O . ALA A 1 261 ? -15.84400 33.10100 31.03000 1.000 25.95000 255 ALA A O 1
ATOM 4015 N N . GLY A 1 26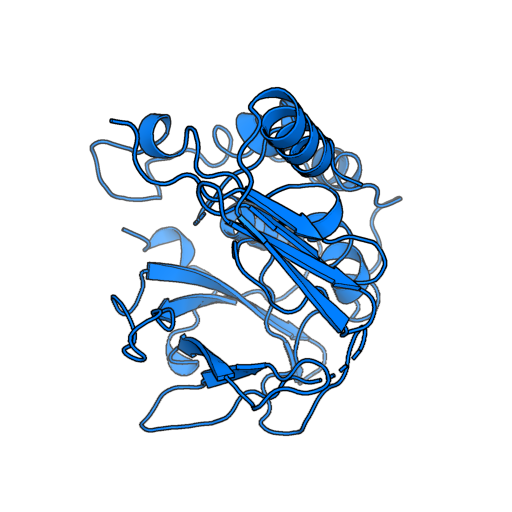2 ? -17.37000 31.57100 30.41500 1.000 20.93000 256 GLY A N 1
ATOM 4016 C CA . GLY A 1 262 ? -17.59300 31.15400 31.79900 1.000 20.19000 256 GLY A CA 1
ATOM 4017 C C . GLY A 1 262 ? -18.40500 32.18400 32.52600 1.000 20.18000 256 GLY A C 1
ATOM 4018 O O . GLY A 1 262 ? -18.65000 33.31200 32.09000 1.000 25.34000 256 GLY A O 1
ATOM 4022 N N . ALA A 1 263 ? -18.71700 31.81800 33.75800 1.000 20.88000 257 ALA A N 1
ATOM 4023 C CA . ALA A 1 263 ? -19.37000 32.64000 34.77400 1.000 22.55000 257 ALA A CA 1
ATOM 4024 C C . ALA A 1 263 ? -19.05000 32.17700 36.23100 1.000 21.01000 257 ALA A C 1
ATOM 4025 O O . ALA A 1 263 ? -19.72500 32.61400 37.15500 1.000 21.45000 257 ALA A O 1
#

Nearest PDB structures (foldseek):
  8osz-assembly1_A  TM=1.004E+00  e=1.806E-49  Streptomyces hygroscopicus
  8btm-assembly1_A  TM=9.932E-01  e=9.835E-48  Streptomyces hygroscopicus
  8oom-assembly1_A  TM=9.919E-01  e=2.709E-47  Streptomyces hygroscopicus
  8k51-assembly2_A  TM=8.778E-01  e=1.383E-17  Streptomyces aureus
  8k56-assembly2_A  TM=8.659E-01  e=1.236E-17  Streptomyces aureus

Foldseek 3Di:
DPDDLVLQCVQLVHDDLDALDLVVQQVSLLSLQQRAKAKCQCVVVQQDPQLFLVVRPLVNLCCVPRVVQHHYALSSQVSVLVSSVVSPWQKWKWAWFFQDPVRDTHDGRPGIHIWTQDPNWIWTGDSHDQDFDDSGIDTCAQDWDDALQTWGFDDDDQKTWIWDDFPPGDIDTGIITHVVPTGSPCSNGRGVRDWMWIKGADPRGIWIQTRQWTWTAGSRDIDIDRDDDPVVVVVSVCVRSNGD

Organism: Streptomyces hygroscopicus (NCBI:txid1912)

Sequence (244 aa):
HMFDVAKYLRRRIGVEGTPPPTLDDTLRHLHKKRHLMAVPYDNSSTAPDRLPASRHLTNVPLDLVVFGHVVTEGHGGVYELNRLFHTLLAELGYDVVRMVAAAVRRQANGTFGPEREHTFDLVHLDGRTHLVVDVGFPGPSYSSEPLYLSEEEQHQYGSYRVTEHDGYRRVVERRRPKGSSDWQPVYRFRPELADPSGWDAVRLAGTTFFRSRATDNGKIVLIIGRRYFTVEDGVERTKVLVKADEFQDVVDLILAGA

InterPro domains:
  IPR001447 Arylamine N-acetyltransferase [PF00797] (20-250)
  IPR001447 Arylamine N-acetyltransferase [PTHR11786] (4-238)
  IPR038765 Papain-like cysteine peptidase superfamily [SSF54001] (1-250)
  IPR053710 Arylamine N-acetyltransferase domain-containing protein [G3DSA:3.30.2140.20] (3-252)

B-factor: mean 24.8, std 12.1, range [11.83, 109.12]

Radius of gyration: 17.13 Å; Cα contacts (8 Å, |Δi|>4): 528; chains: 1; bounding box: 47×40×48 Å

Secondary structure (DSSP, 8-state):
----HHHHHHHTT--S---SSHHHHHHHHHHHHHHS-EE-TTGGGG--TT--GGGS-HHHHHIIIIIS---B---HHHHHHHHHHHTT-EEEEEEEEEBPTTS-B--TTSEEEEEEEETTEEEEE-S---SS--SSPEESSSS-B-----EEEEEETTEEEEEE--TTS--EEEEEE-GGG-BTTGGGG---PPPPEEEEEETTEEEEEETTEEEEEETTEEEEEE---HHHHHHHHHHHHT--